Protein AF-A0A7C1NTU2-F1 (afdb_monomer)

Structure (mmCIF, N/CA/C/O backbone):
data_AF-A0A7C1NTU2-F1
#
_entry.id   AF-A0A7C1NTU2-F1
#
loop_
_atom_site.group_PDB
_atom_site.id
_atom_site.type_symbol
_atom_site.label_atom_id
_atom_site.label_alt_id
_atom_site.label_comp_id
_atom_site.label_asym_id
_atom_site.label_entity_id
_atom_site.label_seq_id
_atom_site.pdbx_PDB_ins_c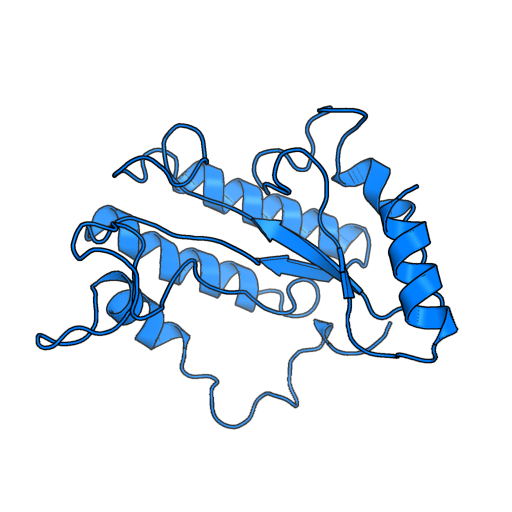ode
_atom_site.Cartn_x
_atom_site.Cartn_y
_atom_site.Cartn_z
_atom_site.occupancy
_atom_site.B_iso_or_equiv
_atom_site.auth_seq_id
_atom_site.auth_comp_id
_atom_site.auth_asym_id
_atom_site.auth_atom_id
_atom_site.pdbx_PDB_model_num
ATOM 1 N N . ASP A 1 1 ? -20.298 0.430 6.572 1.00 75.75 1 ASP A N 1
ATOM 2 C CA . ASP A 1 1 ? -21.247 -0.671 6.852 1.00 75.75 1 ASP A CA 1
ATOM 3 C C . ASP A 1 1 ? -20.732 -2.041 6.418 1.00 75.75 1 ASP A C 1
ATOM 5 O O . ASP A 1 1 ? -20.428 -2.830 7.301 1.00 75.75 1 ASP A O 1
ATOM 9 N N . VAL A 1 2 ? -20.500 -2.308 5.126 1.00 94.62 2 VAL A N 1
ATOM 10 C CA . VAL A 1 2 ? -20.100 -3.651 4.627 1.00 94.62 2 VAL A CA 1
ATOM 11 C C . VAL A 1 2 ? -18.838 -4.239 5.287 1.00 94.62 2 VAL A C 1
ATOM 13 O O . VAL A 1 2 ? -18.835 -5.406 5.667 1.00 94.62 2 VAL A O 1
ATOM 16 N N . ALA A 1 3 ? -17.774 -3.450 5.482 1.00 97.00 3 ALA A N 1
ATOM 17 C CA . ALA A 1 3 ? -16.550 -3.944 6.130 1.00 97.00 3 ALA A CA 1
ATOM 18 C C . ALA A 1 3 ? -16.794 -4.422 7.577 1.00 97.00 3 ALA A C 1
ATOM 20 O O . ALA A 1 3 ? -16.281 -5.463 7.978 1.00 97.00 3 ALA A O 1
ATOM 21 N N . ASN A 1 4 ? -17.637 -3.717 8.340 1.00 98.00 4 ASN A N 1
ATOM 22 C CA . ASN A 1 4 ? -17.992 -4.114 9.706 1.00 98.00 4 ASN A CA 1
ATOM 23 C C . ASN A 1 4 ? -18.822 -5.403 9.735 1.00 98.00 4 ASN A C 1
ATOM 25 O O . ASN A 1 4 ? -18.654 -6.211 10.644 1.00 98.00 4 ASN A O 1
ATOM 29 N N . GLU A 1 5 ? -19.690 -5.622 8.745 1.00 98.31 5 GLU A N 1
ATOM 30 C CA . GLU A 1 5 ? -20.447 -6.874 8.616 1.00 98.31 5 GLU A CA 1
ATOM 31 C C . GLU A 1 5 ? -19.522 -8.062 8.316 1.00 98.31 5 GLU A C 1
ATOM 33 O O . GLU A 1 5 ? -19.648 -9.113 8.944 1.00 98.31 5 GLU A O 1
ATOM 38 N N . ALA A 1 6 ? -18.543 -7.883 7.422 1.00 98.38 6 ALA A N 1
ATOM 39 C CA . ALA A 1 6 ? -17.542 -8.907 7.129 1.00 98.38 6 ALA A CA 1
ATOM 40 C C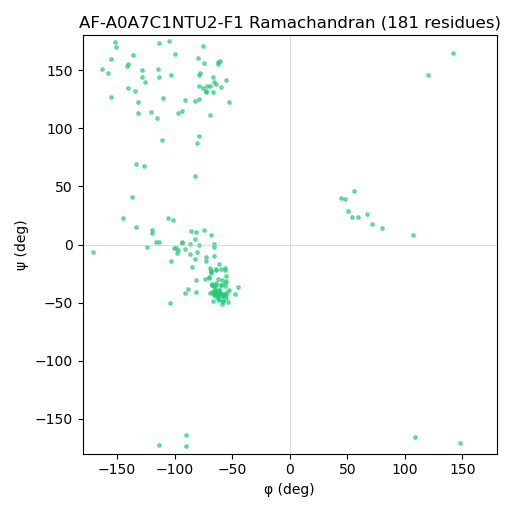 . ALA A 1 6 ? -16.686 -9.242 8.363 1.00 98.38 6 ALA A C 1
ATOM 42 O O . ALA A 1 6 ? -16.507 -10.416 8.689 1.00 98.38 6 ALA A O 1
ATOM 43 N N . ILE A 1 7 ? -16.215 -8.221 9.091 1.00 98.62 7 ILE A N 1
ATOM 44 C CA . ILE A 1 7 ? -15.480 -8.400 10.351 1.00 98.62 7 ILE A CA 1
ATOM 45 C C . ILE A 1 7 ? -16.338 -9.169 11.360 1.00 98.62 7 ILE A C 1
ATOM 47 O O . ILE A 1 7 ? -15.873 -10.156 11.927 1.00 98.62 7 ILE A O 1
ATOM 51 N N . ALA A 1 8 ? -17.599 -8.771 11.555 1.00 98.38 8 ALA A N 1
ATOM 52 C CA . ALA A 1 8 ? -18.503 -9.447 12.479 1.00 98.38 8 ALA A CA 1
ATOM 53 C C . ALA A 1 8 ? -18.681 -10.932 12.128 1.00 98.38 8 ALA A C 1
ATOM 55 O O . ALA A 1 8 ? -18.564 -11.773 13.017 1.00 98.38 8 ALA A O 1
ATOM 56 N N . GLY A 1 9 ? -18.873 -11.266 10.846 1.00 98.44 9 GLY A N 1
ATOM 57 C CA . GLY A 1 9 ? -18.981 -12.656 10.392 1.00 98.44 9 GLY A CA 1
ATOM 58 C C . GLY A 1 9 ? -17.705 -13.476 10.626 1.00 98.44 9 GLY A C 1
ATOM 59 O O . GLY A 1 9 ? -17.781 -14.625 11.061 1.00 98.44 9 GLY A O 1
ATOM 60 N N . ILE A 1 10 ? -16.521 -12.884 10.412 1.00 98.62 10 ILE A N 1
ATOM 61 C CA . ILE A 1 10 ? -15.231 -13.525 10.730 1.00 98.62 10 ILE A CA 1
ATOM 62 C C . ILE A 1 10 ? -15.120 -13.791 12.237 1.00 98.62 10 ILE A C 1
ATOM 64 O O . ILE A 1 10 ? -14.694 -14.871 12.653 1.00 98.62 10 ILE A O 1
ATOM 68 N N . ARG A 1 11 ? -15.514 -12.829 13.078 1.00 98.44 11 ARG A N 1
ATOM 69 C CA . ARG A 1 11 ? -15.433 -12.982 14.538 1.00 98.44 11 ARG A CA 1
ATOM 70 C C . ARG A 1 11 ? -16.497 -13.927 15.100 1.00 98.44 11 ARG A C 1
ATOM 72 O O . ARG A 1 11 ? -16.222 -14.602 16.088 1.00 98.44 11 ARG A O 1
ATOM 79 N N . GLU A 1 12 ? -17.666 -14.042 14.470 1.00 98.44 12 GLU A N 1
ATOM 80 C CA . GLU A 1 12 ? -18.744 -14.952 14.892 1.00 98.44 12 GLU A CA 1
ATOM 81 C C . GLU A 1 12 ? -18.304 -16.423 14.890 1.00 98.44 12 GLU A C 1
ATOM 83 O O . GLU A 1 12 ? -18.680 -17.186 15.779 1.00 98.44 12 GLU A O 1
ATOM 88 N N . VAL A 1 13 ? -17.437 -16.817 13.951 1.00 98.19 13 VAL A N 1
ATOM 89 C CA . VAL A 1 13 ? -16.870 -18.177 13.900 1.00 98.19 13 VAL A CA 1
ATOM 90 C C . VAL A 1 13 ? -15.671 -18.382 14.839 1.00 98.19 13 VAL A C 1
ATOM 92 O O . VAL A 1 13 ? -15.053 -19.445 14.827 1.00 98.19 13 VAL A O 1
ATOM 95 N N . GLY A 1 14 ? -15.336 -17.383 15.661 1.00 97.69 14 GLY A N 1
ATOM 96 C CA . GLY A 1 14 ? -14.258 -17.441 16.651 1.00 97.69 14 GLY A CA 1
ATOM 97 C C . GLY A 1 14 ? -12.850 -17.220 16.091 1.00 97.69 14 GLY A C 1
ATOM 98 O O . GLY A 1 14 ? -11.878 -17.527 16.780 1.00 97.69 14 GLY A O 1
ATOM 99 N N . ALA A 1 15 ? -12.713 -16.714 14.859 1.00 98.19 15 ALA A N 1
ATOM 100 C CA . ALA A 1 15 ? -11.408 -16.421 14.275 1.00 98.19 15 ALA A CA 1
ATOM 101 C C . ALA A 1 15 ? -10.804 -15.141 14.874 1.00 98.19 15 ALA A C 1
ATOM 103 O O . ALA A 1 15 ? -11.465 -14.107 14.956 1.00 98.19 15 ALA A O 1
ATOM 104 N N . ASP A 1 16 ? -9.520 -15.197 15.228 1.00 96.25 16 ASP A N 1
ATOM 105 C CA . ASP A 1 16 ? -8.778 -14.115 15.904 1.00 96.25 16 ASP A CA 1
ATOM 106 C C . ASP A 1 16 ? -7.569 -13.616 15.078 1.00 96.25 16 ASP A C 1
ATOM 108 O O . ASP A 1 16 ? -6.678 -12.903 15.545 1.00 96.25 16 ASP A O 1
ATOM 112 N N . ASN A 1 17 ? -7.523 -14.019 13.806 1.00 96.69 17 ASN A N 1
ATOM 113 C CA . ASN A 1 17 ? -6.510 -13.607 12.841 1.00 96.69 17 ASN A CA 1
ATOM 114 C C . ASN A 1 17 ? -6.562 -12.087 12.600 1.00 96.69 17 ASN A C 1
ATOM 116 O O . ASN A 1 17 ? -7.615 -11.461 12.768 1.00 96.69 17 ASN A O 1
ATOM 120 N N . LEU A 1 18 ? -5.430 -11.517 12.179 1.00 97.12 18 LEU A N 1
ATOM 121 C CA . LEU A 1 18 ? -5.363 -10.145 11.677 1.00 97.12 18 LEU A CA 1
ATOM 122 C C . LEU A 1 18 ? -6.286 -9.996 10.457 1.00 97.12 18 LEU A C 1
ATOM 124 O O . LEU A 1 18 ? -6.269 -10.851 9.571 1.00 97.12 18 LEU A O 1
ATOM 128 N N . ILE A 1 19 ? -7.061 -8.913 10.409 1.00 98.50 19 ILE A N 1
ATOM 129 C CA . ILE A 1 19 ? -7.882 -8.540 9.250 1.00 98.50 19 ILE A CA 1
ATOM 130 C C . ILE A 1 19 ? -7.278 -7.292 8.599 1.00 98.50 19 ILE A C 1
ATOM 132 O O . ILE A 1 19 ? -7.081 -6.281 9.270 1.00 98.50 19 ILE A O 1
ATOM 136 N N . LEU A 1 20 ? -7.006 -7.350 7.296 1.00 98.62 20 LEU A N 1
ATOM 137 C CA . LEU A 1 20 ? -6.649 -6.172 6.508 1.00 98.62 20 LEU A CA 1
ATOM 138 C C . LEU A 1 20 ? -7.932 -5.562 5.928 1.00 98.62 20 LEU A C 1
ATOM 140 O O . LEU A 1 20 ? -8.739 -6.268 5.324 1.00 98.62 20 LEU A O 1
ATOM 144 N N . VAL A 1 21 ? -8.169 -4.278 6.198 1.00 98.62 21 VAL A N 1
ATOM 145 C CA . VAL A 1 21 ? -9.423 -3.584 5.871 1.00 98.62 21 VAL A CA 1
ATOM 146 C C . VAL A 1 21 ? -9.140 -2.486 4.845 1.00 98.62 21 VAL A C 1
ATOM 148 O O . VAL A 1 21 ? -8.536 -1.478 5.209 1.00 98.62 21 VAL A O 1
ATOM 151 N N . PRO A 1 22 ? -9.560 -2.634 3.580 1.00 98.50 22 PRO A N 1
ATOM 152 C CA . PRO A 1 22 ? -9.395 -1.581 2.586 1.00 98.50 22 PRO A CA 1
ATOM 153 C C . PRO A 1 22 ? -10.464 -0.485 2.728 1.00 98.50 22 PRO A C 1
ATOM 155 O O . PRO A 1 22 ? -11.537 -0.690 3.304 1.00 98.50 22 PRO A O 1
ATOM 158 N N . GLY A 1 23 ? -10.173 0.682 2.157 1.00 97.06 23 GLY A N 1
ATOM 159 C CA . GLY A 1 23 ? -11.127 1.761 1.914 1.00 97.06 23 GLY A CA 1
ATOM 160 C C . GLY A 1 23 ? -11.813 1.678 0.547 1.00 97.06 23 GLY A C 1
ATOM 161 O O . GLY A 1 23 ? -11.792 0.653 -0.136 1.00 97.06 23 GLY A O 1
ATOM 162 N N . THR A 1 24 ? -12.421 2.792 0.133 1.00 95.88 24 THR A N 1
ATOM 163 C CA . THR A 1 24 ? -12.869 3.013 -1.255 1.00 95.88 24 THR A CA 1
ATOM 164 C C . THR A 1 24 ? -11.756 3.677 -2.081 1.00 95.88 24 THR A C 1
ATOM 166 O O . THR A 1 24 ? -10.634 3.818 -1.594 1.00 95.88 24 THR A O 1
ATOM 169 N N . SER A 1 25 ? -12.034 4.067 -3.331 1.00 96.19 25 SER A N 1
ATOM 170 C CA . SER A 1 25 ? -11.051 4.684 -4.245 1.00 96.19 25 SER A CA 1
ATOM 171 C C . SER A 1 25 ? -9.803 3.819 -4.437 1.00 96.19 25 SER A C 1
ATOM 173 O O . SER A 1 25 ? -8.680 4.304 -4.314 1.00 96.19 25 SER A O 1
ATOM 175 N N . TRP A 1 26 ? -10.002 2.516 -4.676 1.00 98.06 26 TRP A N 1
ATOM 176 C CA . TRP A 1 26 ? -8.914 1.532 -4.798 1.00 98.06 26 TRP A CA 1
ATOM 177 C C . TRP A 1 26 ? -7.963 1.517 -3.590 1.00 98.06 26 TRP A C 1
ATOM 179 O O . TRP A 1 26 ? -6.805 1.151 -3.719 1.00 98.06 26 TRP A O 1
ATOM 189 N N . THR A 1 27 ? -8.444 1.963 -2.422 1.00 98.25 27 THR A N 1
ATOM 190 C CA . THR A 1 27 ? -7.686 2.083 -1.169 1.00 98.25 27 THR A CA 1
ATOM 191 C C . THR A 1 27 ? -6.345 2.826 -1.306 1.00 98.25 27 THR A C 1
ATOM 193 O O . THR A 1 27 ? -5.391 2.597 -0.564 1.00 98.25 27 THR A O 1
ATOM 196 N N . GLY A 1 28 ? -6.274 3.749 -2.273 1.00 98.62 28 GLY A N 1
ATOM 197 C CA . GLY A 1 28 ? -5.040 4.431 -2.643 1.00 98.62 28 GLY A CA 1
ATOM 198 C C . GLY A 1 28 ? -4.580 5.452 -1.601 1.00 98.62 28 GLY A C 1
ATOM 199 O O . GLY A 1 28 ? -5.376 6.316 -1.217 1.00 98.62 28 GLY A O 1
ATOM 200 N N . ALA A 1 29 ? -3.298 5.434 -1.213 1.00 98.75 29 ALA A N 1
ATOM 201 C CA . ALA A 1 29 ? -2.733 6.432 -0.293 1.00 98.75 29 ALA A CA 1
ATOM 202 C C . ALA A 1 29 ? -2.919 7.863 -0.834 1.00 98.75 29 ALA A C 1
ATOM 204 O O . ALA A 1 29 ? -3.390 8.744 -0.118 1.00 98.75 29 ALA A O 1
ATOM 205 N N . HIS A 1 30 ? -2.682 8.063 -2.136 1.00 98.50 30 HIS A N 1
ATOM 206 C CA . HIS A 1 30 ? -2.847 9.337 -2.853 1.00 98.50 30 HIS A CA 1
ATOM 207 C C . HIS A 1 30 ? -4.249 9.963 -2.748 1.00 98.50 30 HIS A C 1
ATOM 209 O O . HIS A 1 30 ? -4.416 11.152 -3.015 1.00 98.50 30 HIS A O 1
ATOM 215 N N . SER A 1 31 ? -5.271 9.173 -2.407 1.00 98.19 31 SER A N 1
ATOM 216 C CA . SER A 1 31 ? -6.665 9.624 -2.318 1.00 98.19 31 SER A CA 1
ATOM 217 C C . SER A 1 31 ? -7.241 9.537 -0.904 1.00 98.19 31 SER A C 1
ATOM 219 O O . SER A 1 31 ? -8.403 9.892 -0.702 1.00 98.19 31 SER A O 1
ATOM 221 N N . TRP A 1 32 ? -6.443 9.116 0.085 1.00 98.56 32 TRP A N 1
ATOM 222 C CA . TRP A 1 32 ? -6.911 8.740 1.424 1.00 98.56 32 TRP A CA 1
ATOM 223 C C . TRP A 1 32 ? -7.712 9.837 2.139 1.00 98.56 32 TRP A C 1
ATOM 225 O O . TRP A 1 32 ? -8.685 9.560 2.844 1.00 98.56 32 TRP A O 1
ATOM 235 N N . PHE A 1 33 ? -7.320 11.092 1.923 1.00 98.44 33 PHE A N 1
ATOM 236 C CA . PHE A 1 33 ? -7.918 12.273 2.547 1.00 98.44 33 PHE A CA 1
ATOM 237 C C . PHE A 1 33 ? -8.944 12.991 1.666 1.00 98.44 33 PHE A C 1
ATOM 239 O O . PHE A 1 33 ? -9.589 13.933 2.122 1.00 98.44 33 PHE A O 1
ATOM 246 N N . GLY A 1 34 ? -9.086 12.592 0.403 1.00 97.06 34 GLY A N 1
ATOM 247 C CA . GLY A 1 34 ? -10.032 13.224 -0.507 1.00 97.06 34 GLY A CA 1
ATOM 248 C C . GLY A 1 34 ? -11.456 12.729 -0.269 1.00 97.06 34 GLY A C 1
ATOM 249 O O . GLY A 1 34 ? -11.666 11.553 0.005 1.00 97.06 34 GLY A O 1
ATOM 250 N N . ASP A 1 35 ? -12.445 13.601 -0.447 1.00 94.88 35 ASP A N 1
ATOM 251 C CA . ASP A 1 35 ? -13.855 13.208 -0.410 1.00 94.88 35 ASP A CA 1
ATOM 252 C C . ASP A 1 35 ? -14.266 12.545 -1.736 1.00 94.88 35 ASP A C 1
ATOM 254 O O . ASP A 1 35 ? -14.617 13.214 -2.713 1.00 94.88 35 ASP A O 1
ATOM 258 N N . TRP A 1 36 ? -14.170 11.214 -1.779 1.00 89.25 36 TRP A N 1
ATOM 259 C CA . TRP A 1 36 ? -14.468 10.393 -2.953 1.00 89.25 36 TRP A CA 1
ATOM 260 C C . TRP A 1 36 ? -15.437 9.269 -2.594 1.00 89.25 36 TRP A C 1
ATOM 262 O O . TRP A 1 36 ? -15.365 8.689 -1.518 1.00 89.25 36 TRP A O 1
ATOM 272 N N . TYR A 1 37 ? -16.338 8.932 -3.521 1.00 87.69 37 TYR A N 1
ATOM 273 C CA . TYR A 1 37 ? -17.220 7.757 -3.435 1.00 87.69 37 TYR A CA 1
ATOM 274 C C . TYR A 1 37 ? -17.893 7.532 -2.064 1.00 87.69 37 TYR A C 1
ATOM 276 O O . TYR A 1 37 ? -18.037 6.393 -1.621 1.00 87.69 37 TYR A O 1
ATOM 284 N N . GLY A 1 38 ? -18.346 8.607 -1.412 1.00 87.94 38 GLY A N 1
ATOM 285 C CA . GLY A 1 38 ? -19.080 8.531 -0.144 1.00 87.94 38 GLY A CA 1
ATOM 286 C C . GLY A 1 38 ? -18.307 8.972 1.100 1.00 87.94 38 GLY A C 1
ATOM 287 O O . GLY A 1 38 ? -18.837 8.805 2.198 1.00 87.94 38 GLY A O 1
ATOM 288 N N . GLY A 1 39 ? -17.110 9.542 0.949 1.00 94.19 39 GLY A N 1
ATOM 289 C CA . GLY A 1 39 ? -16.378 10.218 2.022 1.00 94.19 39 GLY A CA 1
ATOM 290 C C . GLY A 1 39 ? -14.874 9.971 1.957 1.00 94.19 39 GLY A C 1
ATOM 291 O O . GLY A 1 39 ? -14.413 9.033 1.310 1.00 94.19 39 GLY A O 1
ATOM 292 N N . ALA A 1 40 ? -14.098 10.780 2.676 1.00 97.69 40 ALA A N 1
ATOM 293 C CA . ALA A 1 40 ? -12.671 10.523 2.836 1.00 97.69 40 ALA A CA 1
ATOM 294 C C . ALA A 1 40 ? -12.429 9.250 3.655 1.00 97.69 40 ALA A C 1
ATOM 296 O O . ALA A 1 40 ? -12.980 9.097 4.751 1.00 97.69 40 ALA A O 1
ATOM 297 N N . ASN A 1 41 ? -11.561 8.358 3.162 1.00 98.00 41 ASN A N 1
ATOM 298 C CA . ASN A 1 41 ? -11.172 7.138 3.880 1.00 98.00 41 ASN A CA 1
ATOM 299 C C . ASN A 1 41 ? -10.656 7.480 5.290 1.00 98.00 41 ASN A C 1
ATOM 301 O O . ASN A 1 41 ? -11.066 6.845 6.261 1.00 98.00 41 ASN A O 1
ATOM 305 N N . ALA A 1 42 ? -9.862 8.551 5.408 1.00 98.06 42 ALA A N 1
ATOM 306 C CA . ALA A 1 42 ? -9.327 9.080 6.665 1.00 98.06 42 ALA A CA 1
ATOM 307 C C . ALA A 1 42 ? -10.385 9.429 7.735 1.00 98.06 42 ALA 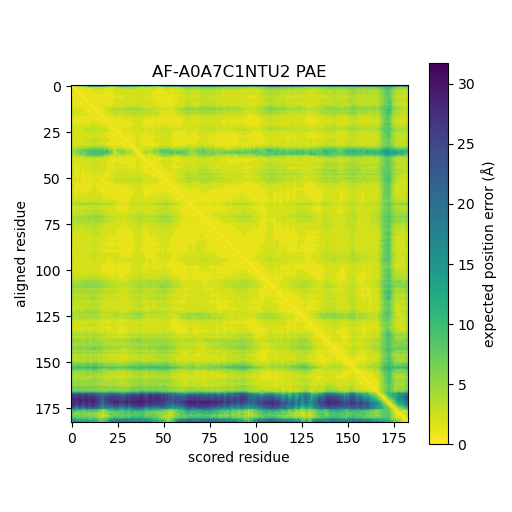A C 1
ATOM 309 O O . ALA A 1 42 ? -10.059 9.510 8.921 1.00 98.06 42 ALA A O 1
ATOM 310 N N . GLU A 1 43 ? -11.638 9.656 7.336 1.00 97.81 43 GLU A N 1
ATOM 311 C CA . GLU A 1 43 ? -12.751 9.943 8.245 1.00 97.81 43 GLU A CA 1
ATOM 312 C C . GLU A 1 43 ? -13.665 8.727 8.404 1.00 97.81 43 GLU A C 1
ATOM 314 O O . GLU A 1 43 ? -13.966 8.303 9.522 1.00 97.81 43 GLU A O 1
ATOM 319 N N . VAL A 1 44 ? -14.088 8.136 7.284 1.00 96.50 44 VAL A N 1
ATOM 320 C CA . VAL A 1 44 ? -15.090 7.063 7.261 1.00 96.50 44 VAL A CA 1
ATOM 321 C C . VAL A 1 44 ? -14.567 5.797 7.941 1.00 96.50 44 VAL A C 1
ATOM 323 O O . VAL A 1 44 ? -15.303 5.150 8.694 1.00 96.50 44 VAL A O 1
ATOM 326 N N . LEU A 1 45 ? -13.295 5.446 7.730 1.00 97.06 45 LEU A N 1
ATOM 327 C CA . LEU A 1 45 ? -12.720 4.206 8.256 1.00 97.06 45 LEU A CA 1
ATOM 328 C C . LEU A 1 45 ? -12.474 4.231 9.769 1.00 97.06 45 LEU A C 1
ATOM 330 O O . LEU A 1 45 ? -12.373 3.171 10.381 1.00 97.06 45 LEU A O 1
ATOM 334 N N . LEU A 1 46 ? -12.506 5.399 10.417 1.00 97.12 46 LEU A N 1
ATOM 335 C CA . LEU A 1 46 ? -12.476 5.479 11.885 1.00 97.12 46 LEU A CA 1
ATOM 336 C C . LEU A 1 46 ? -13.728 4.875 12.545 1.00 97.12 46 LEU A C 1
ATOM 338 O O . LEU A 1 46 ? -13.762 4.687 13.759 1.00 97.12 46 LEU A O 1
ATOM 342 N N . SER A 1 47 ? -14.760 4.554 11.758 1.00 96.69 47 SER A N 1
ATOM 343 C CA . SER A 1 47 ? -15.960 3.849 12.219 1.00 96.69 47 SER A CA 1
ATOM 344 C C . SER A 1 47 ? -15.843 2.316 12.209 1.00 96.69 47 SER A C 1
ATOM 346 O O . SER A 1 47 ? -16.819 1.636 12.557 1.00 96.69 47 SER A O 1
ATOM 348 N N . ILE A 1 48 ? -14.691 1.758 11.812 1.00 97.69 48 ILE A N 1
ATOM 349 C CA . ILE A 1 48 ? -14.450 0.311 11.838 1.00 97.69 48 ILE A CA 1
ATOM 350 C C . ILE A 1 48 ? -14.484 -0.221 13.273 1.00 97.69 48 ILE A C 1
ATOM 352 O O . ILE A 1 48 ? -13.991 0.401 14.214 1.00 97.69 48 ILE A O 1
ATOM 356 N N . LYS A 1 49 ? -15.118 -1.384 13.444 1.00 96.31 49 LYS A N 1
ATOM 357 C CA . LYS A 1 49 ? -15.322 -2.048 14.731 1.00 96.31 49 LYS A CA 1
ATOM 358 C C . LYS A 1 49 ? -14.938 -3.511 14.621 1.00 96.31 49 LYS A C 1
ATOM 360 O O . LYS A 1 49 ? -15.636 -4.295 13.985 1.00 96.31 49 LYS A O 1
ATOM 365 N N . ASP A 1 50 ? -13.880 -3.876 15.328 1.00 97.56 50 ASP A N 1
ATOM 366 C CA . ASP A 1 50 ? -13.460 -5.259 15.500 1.00 97.56 50 ASP A CA 1
ATOM 367 C C . ASP A 1 50 ? -13.466 -5.627 16.993 1.00 97.56 50 ASP A C 1
ATOM 369 O O . ASP A 1 50 ? -12.657 -5.084 17.746 1.00 97.56 50 ASP A O 1
ATOM 373 N N . PRO A 1 51 ? -14.338 -6.549 17.446 1.00 96.38 51 PRO A N 1
ATOM 374 C CA . PRO A 1 51 ? -14.342 -7.039 18.825 1.00 96.38 51 PRO A CA 1
ATOM 375 C C . PRO A 1 51 ? -13.003 -7.615 19.307 1.00 96.38 51 PRO A C 1
ATOM 377 O O . PRO A 1 51 ? -12.741 -7.595 20.507 1.00 96.38 51 PRO A O 1
ATOM 380 N N . ALA A 1 52 ? -12.171 -8.132 18.397 1.00 96.25 52 ALA A N 1
ATOM 381 C CA . ALA A 1 52 ? -10.843 -8.654 18.720 1.00 96.25 52 ALA A CA 1
ATOM 382 C C . ALA A 1 52 ? -9.746 -7.575 18.717 1.00 96.25 52 ALA A C 1
ATOM 384 O O . ALA A 1 52 ? -8.612 -7.862 19.099 1.00 96.25 52 ALA A O 1
ATOM 385 N N . ASN A 1 53 ? -10.074 -6.358 18.264 1.00 95.38 53 ASN A N 1
ATOM 386 C CA . ASN A 1 53 ? -9.136 -5.258 18.056 1.00 95.38 53 ASN A CA 1
ATOM 387 C C . ASN A 1 53 ? -7.876 -5.683 17.272 1.00 95.38 53 ASN A C 1
ATOM 389 O O . ASN A 1 53 ? -6.760 -5.283 17.595 1.00 95.38 53 ASN A O 1
ATOM 393 N N . ASN A 1 54 ? -8.040 -6.546 16.262 1.00 96.88 54 ASN A N 1
ATOM 394 C CA . ASN A 1 54 ? -6.932 -7.118 15.508 1.00 96.88 54 ASN A CA 1
ATOM 395 C C . ASN A 1 54 ? -7.114 -6.905 14.001 1.00 96.88 54 ASN A C 1
ATOM 397 O O . ASN A 1 54 ? -7.302 -7.850 13.230 1.00 96.88 54 ASN A O 1
ATOM 401 N N . TYR A 1 55 ? -7.032 -5.639 13.591 1.00 97.56 55 TYR A N 1
ATOM 402 C CA . TYR A 1 55 ? -7.069 -5.223 12.190 1.00 97.56 55 TYR A CA 1
ATOM 403 C C . TYR A 1 55 ? -6.013 -4.157 11.861 1.00 97.56 55 TYR A C 1
ATOM 405 O O . TYR A 1 55 ? -5.457 -3.526 12.764 1.00 97.56 55 TYR A O 1
ATOM 413 N N . ALA A 1 56 ? -5.739 -3.973 10.574 1.00 98.25 56 ALA A N 1
ATOM 414 C CA . ALA A 1 56 ? -4.973 -2.859 10.021 1.00 98.25 56 ALA A CA 1
ATOM 415 C C . ALA A 1 56 ? -5.622 -2.412 8.704 1.00 98.25 56 ALA A C 1
ATOM 417 O O . ALA A 1 56 ? -6.305 -3.203 8.052 1.00 98.25 56 ALA A O 1
ATOM 418 N N . PHE A 1 57 ? -5.427 -1.161 8.303 1.00 98.69 57 PHE A N 1
ATOM 419 C CA . PHE A 1 57 ? -5.920 -0.662 7.026 1.00 98.69 57 PHE A CA 1
ATOM 420 C C . PHE A 1 57 ? -5.014 -1.108 5.881 1.00 98.69 57 PHE A C 1
ATOM 422 O O . PHE A 1 57 ? -3.809 -0.868 5.914 1.00 98.69 57 PHE A O 1
ATOM 429 N N . GLU A 1 58 ? -5.595 -1.760 4.877 1.00 98.88 58 GLU A N 1
ATOM 430 C CA . GLU A 1 58 ? -4.879 -2.120 3.653 1.00 98.88 58 GLU A CA 1
ATOM 431 C C . GLU A 1 58 ? -4.848 -0.917 2.721 1.00 98.88 58 GLU A C 1
ATOM 433 O O . GLU A 1 58 ? -5.897 -0.375 2.379 1.00 98.88 58 GLU A O 1
ATOM 438 N N . ILE A 1 59 ? -3.658 -0.493 2.316 1.00 98.88 59 ILE A N 1
ATOM 439 C CA . ILE A 1 59 ? -3.445 0.695 1.490 1.00 98.88 59 ILE A CA 1
ATOM 440 C C . ILE A 1 59 ? -2.637 0.296 0.262 1.00 98.88 59 ILE A C 1
ATOM 442 O O . ILE A 1 59 ? -1.708 -0.502 0.369 1.00 98.88 59 ILE A O 1
ATOM 446 N N . HIS A 1 60 ? -2.979 0.844 -0.900 1.00 98.88 60 HIS A N 1
ATOM 447 C CA . HIS A 1 60 ? -2.260 0.617 -2.157 1.00 98.88 60 HIS A CA 1
ATOM 448 C C . HIS A 1 60 ? -1.612 1.921 -2.630 1.00 98.88 60 HIS A C 1
ATOM 450 O O . HIS A 1 60 ? -2.123 3.009 -2.349 1.00 98.88 60 HIS A O 1
ATOM 456 N N . GLN A 1 61 ? -0.494 1.846 -3.352 1.00 98.88 61 GLN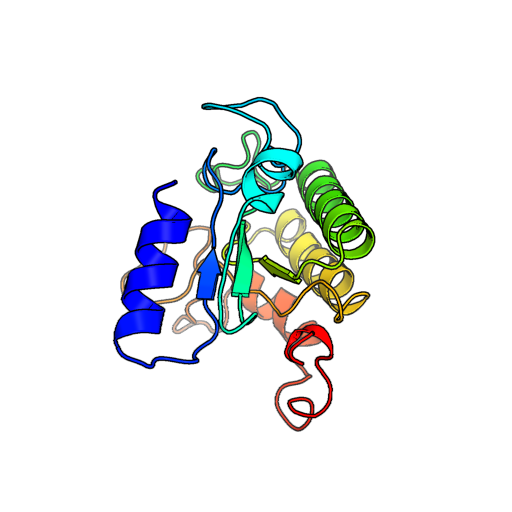 A N 1
ATOM 457 C CA . GLN A 1 61 ? 0.096 3.021 -3.994 1.00 98.88 61 GLN A CA 1
ATOM 458 C C . GLN A 1 61 ? 0.967 2.658 -5.203 1.00 98.88 61 GLN A C 1
ATOM 460 O O . GLN A 1 61 ? 1.925 1.900 -5.088 1.00 98.88 61 GLN A O 1
ATOM 465 N N . TYR A 1 62 ? 0.692 3.289 -6.344 1.00 98.75 62 TYR A N 1
ATOM 466 C CA . TYR A 1 62 ? 1.539 3.240 -7.539 1.00 98.75 62 TYR A CA 1
ATOM 467 C C . TYR A 1 62 ? 2.145 4.619 -7.829 1.00 98.75 62 TYR A C 1
ATOM 469 O O . TYR A 1 62 ? 1.855 5.586 -7.127 1.00 98.75 62 TYR A O 1
ATOM 477 N N . PHE A 1 63 ? 3.047 4.716 -8.803 1.00 98.69 63 PHE A N 1
ATOM 478 C CA . PHE A 1 63 ? 3.938 5.881 -8.964 1.00 98.69 63 PHE A CA 1
ATOM 479 C C . PHE A 1 63 ? 3.825 6.525 -10.350 1.00 98.69 63 PHE A C 1
ATOM 481 O O . PHE A 1 63 ? 4.496 7.524 -10.626 1.00 98.69 63 PHE A O 1
ATOM 488 N N . ASP A 1 64 ? 3.005 5.944 -11.223 1.00 98.50 64 ASP A N 1
ATOM 489 C CA . ASP A 1 64 ? 2.714 6.457 -12.550 1.00 98.50 64 ASP A CA 1
ATOM 490 C C . ASP A 1 64 ? 1.768 7.667 -12.519 1.00 98.50 64 ASP A C 1
ATOM 492 O O . ASP A 1 64 ? 1.237 8.040 -11.473 1.00 98.50 64 ASP A O 1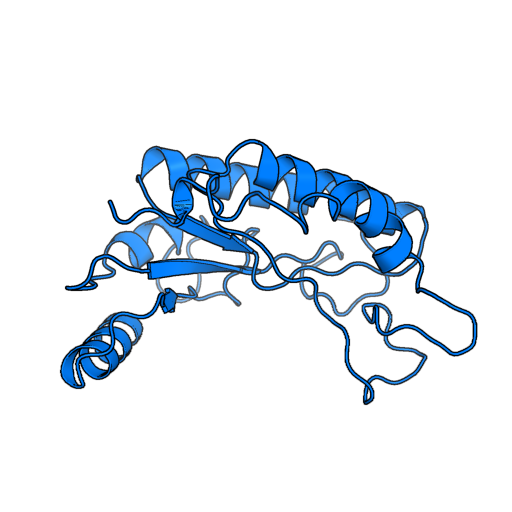
ATOM 496 N N . ASP A 1 65 ? 1.596 8.315 -13.676 1.00 97.75 65 ASP A N 1
ATOM 497 C CA . ASP A 1 65 ? 0.903 9.603 -13.860 1.00 97.75 65 ASP A CA 1
ATOM 498 C C . ASP A 1 65 ? -0.438 9.730 -13.110 1.00 97.75 65 ASP A C 1
ATOM 500 O O . ASP A 1 65 ? -0.764 10.815 -12.609 1.00 97.75 65 ASP A O 1
ATOM 504 N N . ASP A 1 66 ? -1.196 8.633 -13.039 1.00 97.81 66 ASP A N 1
ATOM 505 C CA . ASP A 1 66 ? -2.528 8.543 -12.439 1.00 97.81 66 ASP A CA 1
ATOM 506 C C . ASP A 1 66 ? -2.631 7.555 -11.264 1.00 97.81 66 ASP A C 1
ATOM 508 O O . ASP A 1 66 ? -3.735 7.300 -10.782 1.00 97.81 66 ASP A O 1
ATOM 512 N N . PHE A 1 67 ? -1.496 7.042 -10.776 1.00 98.56 67 PHE A N 1
ATOM 513 C CA . PHE A 1 67 ? -1.405 6.088 -9.666 1.00 98.56 67 PHE A CA 1
ATOM 514 C C . PHE A 1 67 ? -2.149 4.760 -9.891 1.00 98.56 67 PHE A C 1
ATOM 516 O O . PHE A 1 67 ? -2.518 4.091 -8.920 1.00 98.56 67 PHE A O 1
ATOM 523 N N . SER A 1 68 ? -2.387 4.374 -11.147 1.00 98.31 68 SER A N 1
ATOM 524 C CA . SER A 1 68 ? -3.094 3.137 -11.495 1.00 98.31 68 SER A CA 1
ATOM 525 C C . SER A 1 68 ? -2.197 1.900 -11.549 1.00 98.31 68 SER A C 1
ATOM 527 O O . SER A 1 68 ? -2.713 0.783 -11.514 1.00 98.31 68 SER A O 1
ATOM 529 N N . GLY A 1 69 ? -0.877 2.077 -11.673 1.00 98.06 69 GLY A N 1
ATOM 530 C CA . GLY A 1 69 ? 0.066 0.980 -11.890 1.00 98.06 69 GLY A CA 1
ATOM 531 C C . GLY A 1 69 ? -0.019 0.365 -13.289 1.00 98.06 69 GLY A C 1
ATOM 532 O O . GLY A 1 69 ? 0.445 -0.754 -13.495 1.00 98.06 69 GLY A O 1
ATOM 533 N N . THR A 1 70 ? -0.630 1.058 -14.254 1.00 97.38 70 THR A N 1
ATOM 534 C CA . THR A 1 70 ? -0.855 0.524 -15.610 1.00 97.38 70 THR A CA 1
ATOM 535 C C . THR A 1 70 ? 0.106 1.090 -16.649 1.00 97.38 70 THR A C 1
ATOM 537 O O . THR A 1 70 ? 0.215 0.545 -17.752 1.00 97.38 70 THR A O 1
ATOM 540 N N . LEU A 1 71 ? 0.811 2.177 -16.324 1.00 96.75 71 LEU A N 1
ATOM 541 C CA . LEU A 1 71 ? 1.705 2.863 -17.248 1.00 96.75 71 LEU A CA 1
ATOM 542 C C . LEU A 1 71 ? 3.171 2.532 -16.959 1.00 96.75 71 LEU A C 1
ATOM 544 O O . LEU A 1 71 ? 3.604 2.392 -15.818 1.00 96.75 71 LEU A O 1
ATOM 548 N N . ASN A 1 72 ? 3.977 2.473 -18.020 1.00 96.25 72 ASN A N 1
ATOM 549 C CA . ASN A 1 72 ? 5.417 2.238 -17.919 1.00 96.25 72 ASN A CA 1
ATOM 550 C C . ASN A 1 72 ? 6.177 3.542 -17.603 1.00 96.25 72 ASN A C 1
ATOM 552 O O . ASN A 1 72 ? 6.989 4.022 -18.398 1.00 96.25 72 ASN A O 1
ATOM 556 N N . ASN A 1 73 ? 5.842 4.173 -16.476 1.00 96.94 73 ASN A N 1
ATOM 557 C CA . ASN A 1 73 ? 6.574 5.311 -15.931 1.00 96.94 73 ASN A CA 1
ATOM 558 C C . ASN A 1 73 ? 6.436 5.384 -14.396 1.00 96.94 73 ASN A C 1
ATOM 560 O O . ASN A 1 73 ? 5.702 4.616 -13.785 1.00 96.94 73 ASN A O 1
ATOM 564 N N . CYS A 1 74 ? 7.159 6.318 -13.783 1.00 97.62 74 CYS A N 1
ATOM 565 C CA . CYS A 1 74 ? 7.048 6.661 -12.364 1.00 97.62 74 CYS A CA 1
ATOM 566 C C . CYS A 1 74 ? 7.075 8.187 -12.169 1.00 97.62 74 CYS A C 1
ATOM 568 O O . CYS A 1 74 ? 7.768 8.715 -11.297 1.00 97.62 74 CYS A O 1
ATOM 570 N N . SER A 1 75 ? 6.393 8.928 -13.048 1.00 98.12 75 SER A N 1
ATOM 571 C CA . SER A 1 75 ? 6.517 10.393 -13.115 1.00 98.12 75 SER A CA 1
ATOM 572 C C . SER A 1 75 ? 6.026 11.108 -11.848 1.00 98.12 75 SER A C 1
ATOM 574 O O . SER A 1 75 ? 6.442 12.236 -11.580 1.00 98.12 75 SER A O 1
ATOM 576 N N . ARG A 1 76 ? 5.178 10.442 -11.054 1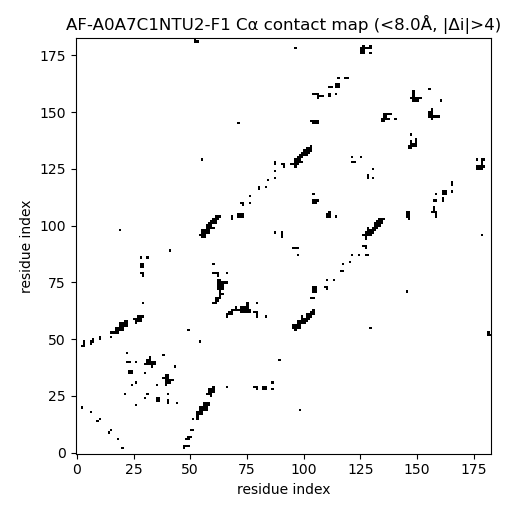.00 98.44 76 ARG A N 1
ATOM 577 C CA . ARG A 1 76 ? 4.590 10.942 -9.805 1.00 98.44 76 ARG A CA 1
ATOM 578 C C . ARG A 1 76 ? 5.230 10.306 -8.576 1.00 98.44 76 ARG A C 1
ATOM 580 O O . ARG A 1 76 ? 4.613 10.271 -7.516 1.00 98.44 76 ARG A O 1
ATOM 587 N N . ALA A 1 77 ? 6.462 9.804 -8.698 1.00 98.25 77 ALA A N 1
ATOM 588 C CA . ALA A 1 77 ? 7.106 9.071 -7.617 1.00 98.25 77 ALA A CA 1
ATOM 589 C C . ALA A 1 77 ? 7.205 9.868 -6.306 1.00 98.25 77 ALA A C 1
ATOM 591 O O . ALA A 1 77 ? 6.889 9.329 -5.250 1.00 98.25 77 ALA A O 1
ATOM 592 N N . ALA A 1 78 ? 7.579 11.150 -6.383 1.00 98.31 78 ALA A N 1
ATOM 593 C CA . ALA A 1 78 ? 7.645 12.026 -5.212 1.00 98.31 78 ALA A CA 1
ATOM 594 C C . ALA A 1 78 ? 6.270 12.185 -4.541 1.00 98.31 78 ALA A C 1
ATOM 596 O O . ALA A 1 78 ? 6.140 11.959 -3.345 1.00 98.31 78 ALA A O 1
ATOM 597 N N . ASP A 1 79 ? 5.228 12.462 -5.329 1.00 98.69 79 ASP A N 1
ATOM 598 C CA . ASP A 1 79 ? 3.867 12.641 -4.815 1.00 98.69 79 ASP A CA 1
ATOM 599 C C . ASP A 1 79 ? 3.314 11.358 -4.171 1.00 98.69 79 ASP A C 1
ATOM 601 O O . ASP A 1 79 ? 2.578 11.412 -3.189 1.00 98.69 79 ASP A O 1
ATOM 605 N N . ALA A 1 80 ? 3.669 10.189 -4.713 1.00 98.69 80 ALA A N 1
ATOM 606 C CA . ALA A 1 80 ? 3.296 8.899 -4.144 1.00 98.69 80 ALA A CA 1
ATOM 607 C C . ALA A 1 80 ? 3.991 8.636 -2.795 1.00 98.69 80 ALA A C 1
ATOM 609 O O . ALA A 1 80 ? 3.351 8.135 -1.871 1.00 98.69 80 ALA A O 1
ATOM 610 N N . VAL A 1 81 ? 5.275 8.991 -2.660 1.00 98.56 81 VAL A N 1
ATOM 611 C CA . VAL A 1 81 ? 6.007 8.900 -1.384 1.00 98.56 81 VAL A CA 1
ATOM 612 C C . VAL A 1 81 ? 5.418 9.861 -0.350 1.00 98.56 81 VAL A C 1
ATOM 614 O O . VAL A 1 81 ? 5.166 9.447 0.784 1.00 98.56 81 VAL A O 1
ATOM 617 N N . ASP A 1 82 ? 5.122 11.102 -0.746 1.00 98.75 82 ASP A N 1
ATOM 618 C CA . ASP A 1 82 ? 4.470 12.089 0.120 1.00 98.75 82 ASP A CA 1
ATOM 619 C C . ASP A 1 82 ? 3.111 11.572 0.616 1.00 98.75 82 ASP A C 1
ATOM 621 O O . ASP A 1 82 ? 2.834 11.612 1.814 1.00 98.75 82 ASP A O 1
ATOM 625 N N . ALA A 1 83 ? 2.300 10.978 -0.264 1.00 98.75 83 ALA A N 1
ATOM 626 C CA . ALA A 1 83 ? 1.016 10.395 0.117 1.00 98.75 83 ALA A CA 1
ATOM 627 C C . ALA A 1 83 ? 1.147 9.242 1.132 1.00 98.75 83 ALA A C 1
ATOM 629 O O . ALA A 1 83 ? 0.367 9.163 2.082 1.00 98.75 83 ALA A O 1
ATOM 630 N N . ILE A 1 84 ? 2.136 8.353 0.970 1.00 98.81 84 ILE A N 1
ATOM 631 C CA . ILE A 1 84 ? 2.405 7.279 1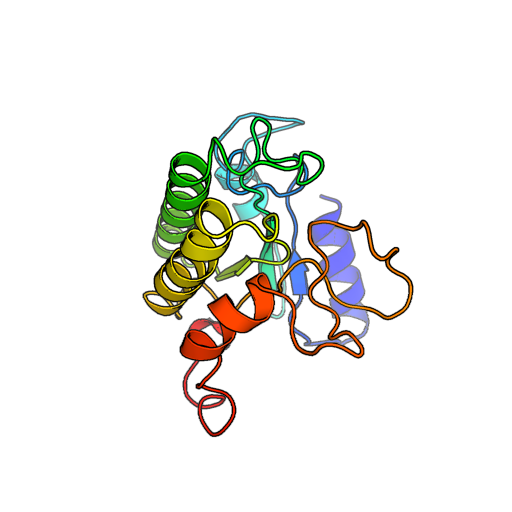.945 1.00 98.81 84 ILE A CA 1
ATOM 632 C C . ILE A 1 84 ? 2.810 7.884 3.297 1.00 98.81 84 ILE A C 1
ATOM 634 O O . ILE A 1 84 ? 2.338 7.431 4.343 1.00 98.81 84 ILE A O 1
ATOM 638 N N . SER A 1 85 ? 3.640 8.929 3.285 1.00 98.62 85 SER A N 1
ATOM 639 C CA . SER A 1 85 ? 4.073 9.637 4.493 1.00 98.62 85 SER A CA 1
ATOM 640 C C . SER A 1 85 ? 2.892 10.279 5.233 1.00 98.62 85 SER A C 1
ATOM 642 O O . SER A 1 85 ? 2.717 10.062 6.434 1.00 98.62 85 SER A O 1
ATOM 644 N N . GLU A 1 86 ? 2.013 10.981 4.511 1.00 98.69 86 GLU A N 1
ATOM 645 C CA . GLU A 1 86 ? 0.812 11.608 5.074 1.00 98.69 86 GLU A CA 1
ATOM 646 C C . GLU A 1 86 ? -0.141 10.583 5.703 1.00 98.69 86 GLU A C 1
ATOM 648 O O . GLU A 1 86 ? -0.677 10.810 6.794 1.00 98.69 86 GLU A O 1
ATOM 653 N N . VAL A 1 87 ? -0.332 9.426 5.057 1.00 98.81 87 VAL A N 1
ATOM 654 C CA . VAL A 1 87 ? -1.109 8.323 5.640 1.00 98.81 87 VAL A CA 1
ATOM 655 C C . VAL A 1 87 ? -0.434 7.792 6.904 1.00 98.81 87 VAL A C 1
ATOM 657 O O . VAL A 1 87 ? -1.119 7.581 7.904 1.00 98.81 87 VAL A O 1
ATOM 660 N N . GLY A 1 88 ? 0.894 7.649 6.908 1.00 98.44 88 GLY A N 1
ATOM 661 C CA . GLY A 1 88 ? 1.664 7.282 8.098 1.00 98.44 88 GLY A CA 1
ATOM 662 C C . GLY A 1 88 ? 1.413 8.224 9.277 1.00 98.44 88 GLY A C 1
ATOM 663 O O . GLY A 1 88 ? 1.134 7.779 10.390 1.00 98.44 88 GLY A O 1
ATOM 664 N N . ASP A 1 89 ? 1.421 9.532 9.039 1.00 98.56 89 ASP A N 1
ATOM 665 C CA . ASP A 1 89 ? 1.134 10.521 10.080 1.00 98.56 89 ASP A CA 1
ATOM 666 C C . ASP A 1 89 ? -0.322 10.475 10.567 1.00 98.56 89 ASP A C 1
ATOM 668 O O . ASP A 1 89 ? -0.591 10.657 11.761 1.00 98.56 89 ASP A O 1
ATOM 672 N N . TRP A 1 90 ? -1.275 10.178 9.681 1.00 98.69 90 TRP A N 1
ATOM 673 C CA . TRP A 1 90 ? -2.665 9.946 10.075 1.00 98.69 90 TRP A CA 1
ATOM 674 C C . TRP A 1 90 ? -2.826 8.688 10.934 1.00 98.69 90 TRP A C 1
ATOM 676 O O . TRP A 1 90 ? -3.531 8.742 11.948 1.00 98.69 90 TRP A O 1
ATOM 686 N N . LEU A 1 91 ? -2.148 7.589 10.587 1.00 98.25 91 LEU A N 1
ATOM 687 C CA . LEU A 1 91 ? -2.147 6.356 11.377 1.00 98.25 91 LEU A CA 1
ATOM 688 C C . LEU A 1 91 ? -1.627 6.625 12.796 1.00 98.25 91 LEU A C 1
ATOM 690 O O . LEU A 1 91 ? -2.349 6.371 13.763 1.00 98.25 91 LEU A O 1
ATOM 694 N N . LYS A 1 92 ? -0.462 7.280 12.926 1.00 97.00 92 LYS A N 1
ATOM 695 C CA . LYS A 1 92 ? 0.101 7.705 14.225 1.00 97.00 92 LYS A CA 1
ATOM 696 C C . LYS A 1 92 ? -0.893 8.537 15.030 1.00 97.00 92 LYS A C 1
ATOM 698 O O . LYS A 1 92 ? -1.130 8.281 16.210 1.00 97.00 92 LYS A O 1
ATOM 703 N N . LYS A 1 93 ? -1.485 9.558 14.399 1.00 98.00 93 LYS A N 1
ATOM 704 C CA . LYS A 1 93 ? -2.399 10.506 15.057 1.00 98.00 93 LYS A CA 1
ATOM 705 C C . LYS A 1 93 ? -3.679 9.837 15.556 1.00 98.00 93 LYS A C 1
ATOM 707 O O . LYS A 1 93 ? -4.247 10.280 16.553 1.00 98.00 93 LYS A O 1
ATOM 712 N N . THR A 1 94 ? -4.154 8.821 14.845 1.00 97.06 94 THR A N 1
ATOM 713 C CA . THR A 1 94 ? -5.408 8.122 15.154 1.00 97.06 94 THR A CA 1
ATOM 714 C C . THR A 1 94 ? -5.199 6.842 15.962 1.00 97.06 94 THR A C 1
ATOM 716 O O . THR A 1 94 ? -6.182 6.249 16.401 1.00 97.06 94 THR A O 1
ATOM 719 N N . GLY A 1 95 ? -3.943 6.447 16.208 1.00 95.44 95 GLY A N 1
ATOM 720 C CA . GLY A 1 95 ? -3.594 5.197 16.887 1.00 95.44 95 GLY A CA 1
ATOM 721 C C . GLY A 1 95 ? -3.946 3.958 16.063 1.00 95.44 95 GLY A C 1
ATOM 722 O O . GLY A 1 95 ? -4.236 2.908 16.629 1.00 95.44 95 GLY A O 1
ATOM 723 N N . GLN A 1 96 ? -3.993 4.106 14.739 1.00 96.88 96 GLN A N 1
ATOM 724 C CA . GLN A 1 96 ? -4.384 3.062 13.802 1.00 96.88 96 GLN A CA 1
ATOM 725 C C . GLN A 1 96 ? -3.162 2.403 13.173 1.00 96.88 96 GLN A C 1
ATOM 727 O O . GLN A 1 96 ? -2.057 2.940 13.199 1.00 96.88 96 GLN A O 1
ATOM 732 N N . ARG A 1 97 ? -3.382 1.232 12.575 1.00 97.50 97 ARG A N 1
ATOM 733 C CA . ARG A 1 97 ? -2.341 0.446 11.907 1.00 97.50 97 ARG A CA 1
ATOM 734 C C . ARG A 1 97 ? -2.601 0.375 10.412 1.00 97.50 97 ARG A C 1
ATOM 736 O O . ARG A 1 97 ? -3.757 0.270 10.009 1.00 97.50 97 ARG A O 1
ATOM 743 N N . GLY A 1 98 ? -1.548 0.392 9.607 1.00 98.19 98 GLY A N 1
ATOM 744 C CA . GLY A 1 98 ? -1.598 0.321 8.152 1.00 98.19 98 GLY A CA 1
ATOM 745 C C . GLY A 1 98 ? -0.693 -0.772 7.599 1.00 98.19 98 GLY A C 1
ATOM 746 O O . GLY A 1 98 ? 0.340 -1.106 8.177 1.00 98.19 98 GLY A O 1
ATOM 747 N N . PHE A 1 99 ? -1.086 -1.325 6.460 1.00 98.69 99 PHE A N 1
ATOM 748 C CA . PHE A 1 99 ? -0.319 -2.289 5.684 1.00 98.69 99 PHE A CA 1
ATOM 749 C C . PHE A 1 99 ? -0.327 -1.842 4.223 1.00 98.69 99 PHE A C 1
ATOM 751 O O . PHE A 1 99 ? -1.403 -1.683 3.642 1.00 98.69 99 PHE A O 1
ATOM 758 N N . LEU A 1 100 ? 0.849 -1.631 3.625 1.00 98.81 100 LEU A N 1
ATOM 759 C CA . LEU A 1 100 ? 0.945 -1.261 2.210 1.00 98.81 100 LEU A CA 1
ATOM 760 C C . LEU A 1 100 ? 0.801 -2.529 1.349 1.00 98.81 100 LEU A C 1
ATOM 762 O O . LEU A 1 100 ? 1.783 -3.202 1.042 1.00 98.81 100 LEU A O 1
ATOM 766 N N . GLY A 1 101 ? -0.443 -2.890 1.033 1.00 98.75 101 GLY A N 1
ATOM 767 C CA . GLY A 1 101 ? -0.816 -4.150 0.388 1.00 98.75 101 GLY A CA 1
ATOM 768 C C . GLY A 1 101 ? -0.338 -4.278 -1.054 1.00 98.75 101 GLY A C 1
ATOM 769 O O . GLY A 1 101 ? 0.041 -5.369 -1.477 1.00 98.75 101 GLY A O 1
ATOM 770 N N . GLU A 1 102 ? -0.289 -3.169 -1.785 1.00 98.88 102 GLU A N 1
ATOM 771 C CA . GLU A 1 102 ? 0.231 -3.143 -3.147 1.00 98.88 102 GLU A CA 1
ATOM 772 C C . GLU A 1 102 ? 1.046 -1.885 -3.394 1.00 98.88 102 GLU A C 1
ATOM 774 O O . GLU A 1 102 ? 0.636 -0.770 -3.063 1.00 98.88 102 GLU A O 1
ATOM 779 N N . PHE A 1 103 ? 2.197 -2.084 -4.021 1.00 98.75 103 PHE A N 1
ATOM 780 C CA . PHE A 1 103 ? 2.970 -1.045 -4.675 1.00 98.75 103 PHE A CA 1
ATOM 781 C C . PHE A 1 103 ? 3.890 -1.688 -5.709 1.00 98.75 103 PHE A C 1
ATOM 783 O O . PHE A 1 103 ? 4.353 -2.818 -5.526 1.00 98.75 103 PHE A O 1
ATOM 790 N N . GLY A 1 104 ? 4.156 -0.975 -6.797 1.00 98.31 104 GLY A N 1
ATOM 791 C CA . GLY A 1 104 ? 4.962 -1.486 -7.897 1.00 98.31 104 GLY A CA 1
ATOM 792 C C . GLY A 1 104 ? 5.458 -0.364 -8.795 1.00 98.31 104 GLY A C 1
ATOM 793 O O . GLY A 1 104 ? 4.828 0.686 -8.908 1.00 98.31 104 GLY A O 1
ATOM 794 N N . VAL A 1 105 ? 6.610 -0.589 -9.424 1.00 98.50 105 VAL A N 1
ATOM 795 C CA . VAL A 1 105 ? 7.221 0.344 -10.380 1.00 98.50 105 VAL A CA 1
ATOM 796 C C . VAL A 1 105 ? 7.852 -0.408 -11.555 1.00 98.50 105 VAL A C 1
ATOM 798 O O . VAL A 1 105 ? 8.287 -1.555 -11.371 1.00 98.50 105 VAL A O 1
ATOM 801 N N . PRO A 1 106 ? 7.975 0.226 -12.734 1.00 97.88 106 PRO A N 1
ATOM 802 C CA . PRO A 1 106 ? 8.735 -0.342 -13.839 1.00 97.88 106 PRO A CA 1
ATOM 803 C C . PRO A 1 106 ? 10.209 -0.579 -13.503 1.00 97.88 106 PRO A C 1
ATOM 805 O O . PRO A 1 106 ? 10.787 0.067 -12.627 1.00 97.88 106 PRO A O 1
ATOM 808 N N . GLY A 1 107 ? 10.852 -1.479 -14.247 1.00 96.62 107 GLY A N 1
ATOM 809 C CA . GLY A 1 107 ? 12.233 -1.909 -14.001 1.00 96.62 107 GLY A CA 1
ATOM 810 C C . GLY A 1 107 ? 13.333 -0.912 -14.388 1.00 96.62 107 GLY A C 1
ATOM 811 O O . GLY A 1 107 ? 14.498 -1.313 -14.451 1.00 96.62 107 GLY A O 1
ATOM 812 N N . THR A 1 108 ? 13.013 0.353 -14.687 1.00 96.38 108 THR A N 1
ATOM 813 C CA . THR A 1 108 ? 14.035 1.353 -15.036 1.00 96.38 108 THR A CA 1
ATOM 814 C C . THR A 1 108 ? 14.755 1.862 -13.781 1.00 96.38 108 THR A C 1
ATOM 816 O O . THR A 1 108 ? 14.132 1.957 -12.721 1.00 96.38 108 THR A O 1
ATOM 819 N N . PRO A 1 109 ? 16.054 2.216 -13.856 1.00 94.62 109 PRO A N 1
ATOM 820 C CA . PRO A 1 109 ? 16.814 2.668 -12.687 1.00 94.62 109 PRO A CA 1
ATOM 821 C C . PRO A 1 109 ? 16.203 3.871 -11.958 1.00 94.62 109 PRO A C 1
ATOM 823 O O . PRO A 1 109 ? 16.328 3.977 -10.740 1.00 94.62 109 PRO A O 1
ATOM 826 N N . GLU A 1 110 ? 15.547 4.774 -12.691 1.00 93.81 110 GLU A N 1
ATOM 827 C CA . GLU A 1 110 ? 14.867 5.940 -12.123 1.00 93.81 110 GLU A CA 1
ATOM 828 C C . GLU A 1 110 ? 13.695 5.514 -11.237 1.00 93.81 110 GLU A C 1
ATOM 830 O O . GLU A 1 110 ? 13.498 6.069 -10.159 1.00 93.81 110 GLU A O 1
ATOM 835 N N . CYS A 1 111 ? 12.950 4.497 -11.670 1.00 97.38 111 CYS A N 1
ATOM 836 C CA . CYS A 1 111 ? 11.778 4.017 -10.963 1.00 97.38 111 CYS A CA 1
ATOM 837 C C . CYS A 1 111 ? 12.138 3.075 -9.816 1.00 97.38 111 CYS A C 1
ATOM 839 O O . CYS A 1 111 ? 11.582 3.203 -8.729 1.00 97.38 111 CYS A O 1
ATOM 841 N N . THR A 1 112 ? 13.102 2.167 -9.983 1.00 97.25 112 THR A N 1
ATOM 842 C CA . THR A 1 112 ? 13.435 1.213 -8.912 1.00 97.25 112 THR A CA 1
ATOM 843 C C . THR A 1 112 ? 14.106 1.857 -7.698 1.00 97.25 112 THR A C 1
ATOM 845 O O . THR A 1 112 ? 14.056 1.288 -6.605 1.00 97.25 112 THR A O 1
ATOM 848 N N . ALA A 1 113 ? 14.687 3.054 -7.847 1.00 94.25 113 ALA A N 1
ATOM 849 C CA . ALA A 1 113 ? 15.265 3.813 -6.740 1.00 94.25 113 ALA A CA 1
ATOM 850 C C . ALA A 1 113 ? 14.235 4.145 -5.640 1.00 94.25 113 ALA A C 1
ATOM 852 O O . ALA A 1 113 ? 14.580 4.087 -4.457 1.00 94.25 113 ALA A O 1
ATOM 853 N N . VAL A 1 114 ? 12.971 4.406 -6.009 1.00 96.69 114 VAL A N 1
ATOM 854 C CA . VAL A 1 114 ? 11.907 4.770 -5.051 1.00 96.69 114 VAL A CA 1
ATOM 855 C C . VAL A 1 114 ? 11.514 3.608 -4.133 1.00 96.69 114 VAL A C 1
ATOM 857 O O . VAL A 1 114 ? 11.061 3.821 -3.015 1.00 96.69 114 VAL A O 1
ATOM 860 N N . LEU A 1 115 ? 11.737 2.355 -4.548 1.00 96.88 115 LEU A N 1
ATOM 861 C CA . LEU A 1 115 ? 11.349 1.182 -3.755 1.00 96.88 115 LEU A CA 1
ATOM 862 C C . LEU A 1 115 ? 12.086 1.131 -2.416 1.00 96.88 115 LEU A C 1
ATOM 864 O O . LEU A 1 115 ? 11.490 0.848 -1.382 1.00 96.88 115 LEU A O 1
ATOM 868 N N . THR A 1 116 ? 13.385 1.441 -2.422 1.00 92.31 116 THR A N 1
ATOM 869 C CA . THR A 1 116 ? 14.178 1.515 -1.186 1.00 92.31 116 THR A CA 1
ATOM 870 C C . THR A 1 116 ? 13.709 2.658 -0.284 1.00 92.31 116 THR A C 1
ATOM 872 O O . THR A 1 116 ? 13.758 2.525 0.936 1.00 92.31 116 THR A O 1
ATOM 875 N N . GLU A 1 117 ? 13.287 3.781 -0.865 1.00 94.31 117 GLU A N 1
ATOM 876 C CA . GLU A 1 117 ? 12.781 4.940 -0.127 1.00 94.31 117 GLU A CA 1
ATOM 877 C C . GLU A 1 117 ? 11.462 4.620 0.578 1.00 94.31 117 GLU A C 1
ATOM 879 O O . GLU A 1 117 ? 11.362 4.819 1.785 1.00 94.31 117 GLU A O 1
ATOM 884 N N . VAL A 1 118 ? 10.507 4.017 -0.136 1.00 96.75 118 VAL A N 1
ATOM 885 C CA . VAL A 1 118 ? 9.222 3.578 0.428 1.00 96.75 118 VAL A CA 1
ATOM 886 C C . VAL A 1 118 ? 9.433 2.594 1.574 1.00 96.75 118 VAL A C 1
ATOM 888 O O . VAL A 1 118 ? 8.881 2.788 2.650 1.00 96.75 118 VAL A O 1
ATOM 891 N N . VAL A 1 119 ? 10.265 1.564 1.390 1.00 95.00 119 VAL A N 1
ATOM 892 C CA . VAL A 1 119 ? 10.499 0.573 2.455 1.00 95.00 119 VAL A CA 1
ATOM 893 C C . VAL A 1 119 ? 11.116 1.221 3.695 1.00 95.00 119 VAL A C 1
ATOM 895 O O . VAL A 1 119 ? 10.670 0.945 4.805 1.00 95.00 119 VAL A O 1
ATOM 898 N N . LYS A 1 120 ? 12.083 2.132 3.524 1.00 92.94 120 LYS A N 1
ATOM 899 C CA . LYS A 1 120 ? 12.668 2.877 4.650 1.00 92.94 120 LYS A CA 1
ATOM 900 C C . LYS A 1 120 ? 11.638 3.748 5.363 1.00 92.94 120 LYS A C 1
ATOM 902 O O . LYS A 1 120 ? 11.619 3.746 6.587 1.00 92.94 120 LYS A O 1
ATOM 907 N N . LEU A 1 121 ? 10.782 4.447 4.617 1.00 94.69 121 LEU A N 1
ATOM 908 C CA . LEU A 1 121 ? 9.715 5.277 5.177 1.00 94.69 121 LEU A CA 1
ATOM 909 C C . LEU A 1 121 ? 8.768 4.456 6.068 1.00 94.69 121 LEU A C 1
ATOM 911 O O . LEU A 1 121 ? 8.399 4.901 7.152 1.00 94.69 121 LEU A O 1
ATOM 915 N N . LEU A 1 122 ? 8.400 3.245 5.639 1.00 95.12 122 LEU A N 1
ATOM 916 C CA . LEU A 1 122 ? 7.572 2.336 6.438 1.00 95.12 122 LEU A CA 1
ATOM 917 C C . LEU A 1 122 ? 8.335 1.803 7.665 1.00 95.12 122 LEU A C 1
ATOM 919 O O . LEU A 1 122 ? 7.784 1.754 8.764 1.00 95.12 122 LEU A O 1
ATOM 923 N N . ASP A 1 123 ? 9.612 1.448 7.500 1.00 91.38 123 ASP A N 1
ATOM 924 C CA . ASP A 1 123 ? 10.472 0.933 8.574 1.00 91.38 123 ASP A CA 1
ATOM 925 C C . ASP A 1 123 ? 10.813 1.973 9.655 1.00 91.38 123 ASP A C 1
ATOM 927 O O . ASP A 1 123 ? 11.150 1.598 10.782 1.00 91.38 123 ASP A O 1
ATOM 931 N N . GLU A 1 124 ? 10.732 3.270 9.348 1.00 91.56 124 GLU A N 1
ATOM 932 C CA . GLU A 1 124 ? 10.894 4.350 10.330 1.00 91.56 124 GLU A CA 1
ATOM 933 C C . GLU A 1 124 ? 9.738 4.405 11.342 1.00 91.56 124 GLU A C 1
ATOM 935 O O . GLU A 1 124 ? 9.925 4.891 12.461 1.00 91.56 124 GLU A O 1
ATOM 940 N N . ASP A 1 125 ? 8.565 3.862 10.995 1.00 90.00 125 ASP A N 1
ATOM 941 C CA . ASP A 1 125 ? 7.412 3.758 11.886 1.00 90.00 125 ASP A CA 1
ATOM 942 C C . ASP A 1 125 ? 6.763 2.367 11.864 1.00 90.00 125 ASP A C 1
ATOM 944 O O . ASP A 1 125 ? 5.606 2.181 11.479 1.00 90.00 125 ASP A O 1
ATOM 948 N N . LYS A 1 126 ? 7.491 1.388 12.407 1.00 90.06 126 LYS A N 1
ATOM 949 C CA . LYS A 1 126 ? 6.998 0.016 12.638 1.00 90.06 126 LYS A CA 1
ATOM 950 C C . LYS A 1 126 ? 5.876 -0.086 13.686 1.00 90.06 126 LYS A C 1
ATOM 952 O O . LYS A 1 126 ? 5.449 -1.197 14.007 1.00 90.06 126 LYS A O 1
ATOM 957 N N . SER A 1 127 ? 5.444 1.032 14.281 1.00 88.62 127 SER A N 1
ATOM 958 C CA . SER A 1 127 ? 4.296 1.064 15.197 1.00 88.62 127 SER A CA 1
ATOM 959 C C . SER A 1 127 ? 2.983 1.290 14.449 1.00 88.62 127 SER A C 1
ATOM 961 O O . SER A 1 127 ? 1.995 0.622 14.751 1.00 88.62 127 SER A O 1
ATOM 963 N N . SER A 1 128 ? 2.995 2.146 13.423 1.00 94.69 128 SER A N 1
ATOM 964 C CA . SER A 1 128 ? 1.835 2.369 12.556 1.00 94.69 128 SER A CA 1
ATOM 965 C C . SER A 1 128 ? 1.837 1.447 11.344 1.00 94.69 128 SER A C 1
ATOM 967 O O . SER A 1 128 ? 0.791 0.909 10.993 1.00 94.69 128 SER A O 1
ATOM 969 N N . TRP A 1 129 ? 2.988 1.235 10.702 1.00 96.50 129 TRP A N 1
ATOM 970 C CA . TRP A 1 129 ? 3.101 0.370 9.531 1.00 96.50 129 TRP A CA 1
ATOM 971 C C . TRP A 1 129 ? 3.504 -1.042 9.941 1.00 96.50 129 TRP A C 1
ATOM 973 O O . TRP A 1 129 ? 4.599 -1.283 10.443 1.00 96.50 129 TRP A O 1
ATOM 983 N N . ILE A 1 130 ? 2.603 -1.994 9.708 1.00 95.06 130 ILE A N 1
ATOM 984 C CA . ILE A 1 130 ? 2.794 -3.400 10.091 1.00 95.06 130 ILE A CA 1
ATOM 985 C C . ILE A 1 130 ? 3.445 -4.246 8.993 1.00 95.06 130 ILE A C 1
ATOM 987 O O . ILE A 1 130 ? 3.706 -5.431 9.195 1.00 95.06 130 ILE A O 1
ATOM 991 N N . GLY A 1 131 ? 3.687 -3.656 7.824 1.00 94.81 131 GLY A N 1
ATOM 992 C CA . GLY A 1 131 ? 4.361 -4.308 6.713 1.00 94.81 131 GLY A CA 1
ATOM 993 C C . GLY A 1 131 ? 3.875 -3.825 5.356 1.00 94.81 131 GLY A C 1
ATOM 994 O O . GLY A 1 131 ? 3.132 -2.845 5.238 1.00 94.81 131 GLY A O 1
ATOM 995 N N . TRP A 1 132 ? 4.327 -4.539 4.333 1.00 97.31 132 TRP A N 1
ATOM 996 C CA . TRP A 1 132 ? 4.025 -4.261 2.941 1.00 97.31 132 TRP A CA 1
ATOM 997 C C . TRP A 1 132 ? 4.155 -5.522 2.086 1.00 97.31 132 TRP A C 1
ATOM 999 O O . TRP A 1 132 ? 4.860 -6.466 2.453 1.00 97.31 132 TRP A O 1
ATOM 1009 N N . THR A 1 133 ? 3.524 -5.514 0.916 1.00 97.75 133 THR A N 1
ATOM 1010 C CA . THR A 1 133 ? 3.710 -6.524 -0.132 1.00 97.75 133 THR A CA 1
ATOM 1011 C C . THR A 1 133 ? 3.875 -5.856 -1.488 1.00 97.75 133 THR A C 1
ATOM 1013 O O . THR A 1 133 ? 3.122 -4.965 -1.862 1.00 97.75 133 THR A O 1
ATOM 1016 N N . TYR A 1 134 ? 4.896 -6.282 -2.227 1.00 98.25 134 TYR A N 1
ATOM 1017 C CA . TYR A 1 134 ? 5.156 -5.771 -3.568 1.00 98.25 134 TYR A CA 1
ATOM 1018 C C . TYR A 1 134 ? 4.217 -6.429 -4.589 1.00 98.25 134 TYR A C 1
ATOM 1020 O O . TYR A 1 134 ? 4.055 -7.655 -4.581 1.00 98.25 134 TYR A O 1
ATOM 1028 N N . TRP A 1 135 ? 3.665 -5.630 -5.501 1.00 98.31 135 TRP A N 1
ATOM 1029 C CA . TRP A 1 135 ? 2.905 -6.101 -6.656 1.00 98.31 135 TRP A CA 1
ATOM 1030 C C . TRP A 1 135 ? 3.811 -6.144 -7.900 1.00 98.31 135 TRP A C 1
ATOM 1032 O O . TRP A 1 135 ? 4.239 -5.099 -8.377 1.00 98.31 135 TRP A O 1
ATOM 1042 N N . ALA A 1 136 ? 4.139 -7.304 -8.474 1.00 97.62 136 ALA A N 1
ATOM 1043 C CA . ALA A 1 136 ? 3.796 -8.661 -8.035 1.00 97.62 136 ALA A CA 1
ATOM 1044 C C . ALA A 1 136 ? 4.864 -9.684 -8.452 1.00 97.62 136 ALA A C 1
ATOM 1046 O O . ALA A 1 136 ? 5.746 -9.408 -9.258 1.00 97.62 136 ALA A O 1
ATOM 1047 N N . ALA A 1 137 ? 4.766 -10.903 -7.929 1.00 97.38 137 ALA A N 1
ATOM 1048 C CA . ALA A 1 137 ? 5.477 -12.075 -8.444 1.00 97.38 137 ALA A CA 1
ATOM 1049 C C . ALA A 1 137 ? 4.472 -13.094 -9.017 1.00 97.38 137 ALA A C 1
ATOM 1051 O O . ALA A 1 137 ? 3.272 -12.822 -9.093 1.00 97.38 137 ALA A O 1
ATOM 1052 N N . GLY A 1 138 ? 4.946 -14.285 -9.393 1.00 97.00 138 GLY A N 1
ATOM 1053 C CA . GLY A 1 138 ? 4.107 -15.393 -9.860 1.00 97.00 138 GLY A CA 1
ATOM 1054 C C . GLY A 1 138 ? 4.422 -15.852 -11.285 1.00 97.00 138 GLY A C 1
ATOM 1055 O O . GLY A 1 138 ? 4.772 -15.063 -12.160 1.00 97.00 138 GLY A O 1
ATOM 1056 N N . ASP A 1 139 ? 4.277 -17.155 -11.525 1.00 95.19 139 ASP A N 1
ATOM 1057 C CA . ASP A 1 139 ? 4.752 -17.818 -12.751 1.00 95.19 139 ASP A CA 1
ATOM 1058 C C . ASP A 1 139 ? 3.935 -17.504 -14.015 1.00 95.19 139 ASP A C 1
ATOM 1060 O O . ASP A 1 139 ? 4.329 -17.892 -15.114 1.00 95.19 139 ASP A O 1
ATOM 1064 N N . TRP A 1 140 ? 2.771 -16.866 -13.879 1.00 96.75 140 TRP A N 1
ATOM 1065 C CA . TRP A 1 140 ? 1.825 -16.666 -14.987 1.00 96.75 140 TRP A CA 1
ATOM 1066 C C . TRP A 1 140 ? 1.876 -15.275 -15.615 1.00 96.75 140 TRP A C 1
ATOM 1068 O O . TRP A 1 140 ? 1.183 -15.031 -16.603 1.00 96.75 140 TRP A O 1
ATOM 1078 N N . TRP A 1 141 ? 2.703 -14.376 -15.089 1.00 97.19 141 TRP A N 1
ATOM 1079 C CA . TRP A 1 141 ? 2.898 -13.069 -15.701 1.00 97.19 141 TRP A CA 1
ATOM 1080 C C . TRP A 1 141 ? 3.647 -13.194 -17.036 1.00 97.19 141 TRP A C 1
ATOM 1082 O O . TRP A 1 141 ? 4.638 -13.930 -17.117 1.00 97.19 141 TRP A O 1
ATOM 1092 N N . PRO A 1 142 ? 3.216 -12.480 -18.093 1.00 94.81 142 PRO A N 1
ATOM 1093 C CA . PRO A 1 142 ? 3.984 -12.409 -19.325 1.00 94.81 142 PRO A CA 1
ATOM 1094 C C . PRO A 1 142 ? 5.343 -11.752 -19.061 1.00 94.81 142 PRO A C 1
ATOM 1096 O O . PRO A 1 142 ? 5.521 -10.979 -18.121 1.00 94.81 142 PRO A O 1
ATOM 1099 N N . GLU A 1 143 ? 6.318 -12.024 -19.928 1.00 90.69 143 GLU A N 1
ATOM 1100 C CA . GLU A 1 143 ? 7.653 -11.426 -19.802 1.00 90.69 143 GLU A CA 1
ATOM 1101 C C . GLU A 1 143 ? 7.605 -9.889 -19.837 1.00 90.69 143 GLU A C 1
ATOM 1103 O O . GLU A 1 143 ? 8.391 -9.249 -19.142 1.00 90.69 143 GLU A O 1
ATOM 1108 N N . THR A 1 144 ? 6.625 -9.338 -20.566 1.00 93.62 144 THR A N 1
ATOM 1109 C CA . THR A 1 144 ? 6.337 -7.906 -20.740 1.00 93.62 144 THR A CA 1
ATOM 1110 C C . THR A 1 144 ? 5.595 -7.254 -19.572 1.00 93.62 144 THR A C 1
ATOM 1112 O O . THR A 1 144 ? 5.265 -6.080 -19.675 1.00 93.62 144 THR A O 1
ATOM 1115 N N . GLU A 1 145 ? 5.262 -7.989 -18.508 1.00 96.38 145 GLU A N 1
ATOM 1116 C CA . GLU A 1 145 ? 4.681 -7.379 -17.310 1.00 96.38 145 GLU A CA 1
ATOM 1117 C C . GLU A 1 145 ? 5.746 -6.528 -16.609 1.00 96.38 145 GLU A C 1
ATOM 1119 O O . GLU A 1 145 ? 6.734 -7.059 -16.084 1.00 96.38 145 GLU A O 1
ATOM 1124 N N . GLU A 1 146 ? 5.551 -5.211 -16.631 1.00 95.94 146 GLU A N 1
ATOM 1125 C CA . GLU A 1 146 ? 6.549 -4.232 -16.189 1.00 95.94 146 GLU A CA 1
ATOM 1126 C C . GLU A 1 146 ? 6.746 -4.250 -14.674 1.00 95.94 146 GLU A C 1
ATOM 1128 O O . GLU A 1 146 ? 7.849 -3.973 -14.206 1.00 95.94 146 GLU A O 1
ATOM 1133 N N . LEU A 1 147 ? 5.711 -4.622 -13.910 1.00 97.75 147 LEU A N 1
ATOM 1134 C CA . LEU A 1 147 ? 5.754 -4.672 -12.445 1.00 97.75 147 LEU A CA 1
ATOM 1135 C C . LEU A 1 147 ? 6.115 -6.058 -11.897 1.00 97.75 147 LEU A C 1
ATOM 1137 O O . LEU A 1 147 ? 6.142 -6.270 -10.691 1.00 97.75 147 LEU A O 1
ATOM 1141 N N . ASN A 1 148 ? 6.375 -7.044 -12.754 1.00 97.19 148 ASN A N 1
ATOM 1142 C CA . ASN A 1 148 ? 6.689 -8.389 -12.289 1.00 97.19 148 ASN A CA 1
ATOM 1143 C C . ASN A 1 148 ? 8.089 -8.428 -11.651 1.00 97.19 148 ASN A C 1
ATOM 1145 O O . ASN A 1 148 ? 9.039 -7.913 -12.237 1.00 97.19 148 ASN A O 1
ATOM 1149 N N . ILE A 1 149 ? 8.238 -9.101 -10.505 1.00 97.06 149 ILE A N 1
ATOM 1150 C CA . ILE A 1 149 ? 9.519 -9.410 -9.840 1.00 97.06 149 ILE A CA 1
ATOM 1151 C C . ILE A 1 149 ? 9.861 -10.898 -9.800 1.00 97.06 149 ILE A C 1
ATOM 1153 O O . ILE A 1 149 ? 10.907 -11.260 -9.261 1.00 97.06 149 ILE A O 1
ATOM 1157 N N . GLN A 1 150 ? 9.027 -11.764 -10.383 1.00 96.81 150 GLN A N 1
ATOM 1158 C CA . GLN A 1 150 ? 9.307 -13.193 -10.489 1.00 96.81 150 GLN A CA 1
ATOM 1159 C C . GLN A 1 150 ? 10.694 -13.399 -11.123 1.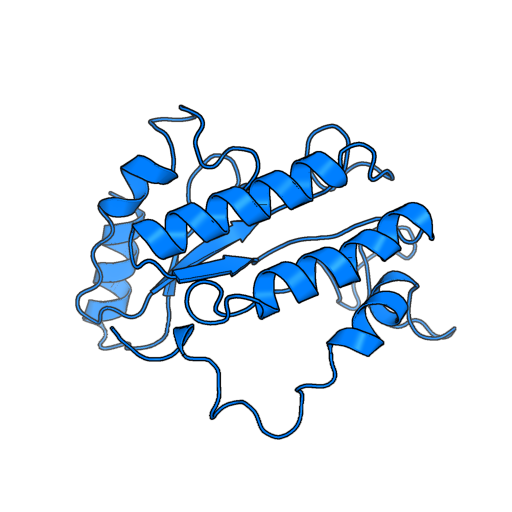00 96.81 150 GLN A C 1
ATOM 1161 O O . GLN A 1 150 ? 10.925 -12.924 -12.248 1.00 96.81 150 GLN A O 1
ATOM 1166 N N . PRO A 1 151 ? 11.618 -14.100 -10.433 1.00 94.06 151 PRO A N 1
ATOM 1167 C CA . PRO A 1 151 ? 12.934 -14.390 -10.975 1.00 94.06 151 PRO A CA 1
ATOM 1168 C C . PRO A 1 151 ? 12.836 -15.093 -12.324 1.00 94.06 151 PRO A C 1
ATOM 1170 O O . PRO A 1 151 ? 11.980 -15.948 -12.560 1.00 94.06 151 PRO A O 1
ATOM 1173 N N . THR A 1 152 ? 13.741 -14.736 -13.225 1.00 91.38 152 THR A N 1
ATOM 1174 C CA . THR A 1 152 ? 13.810 -15.329 -14.561 1.00 91.38 152 THR A CA 1
ATOM 1175 C C . THR A 1 152 ? 14.982 -16.301 -14.648 1.00 91.38 152 THR A C 1
ATOM 1177 O O . THR A 1 152 ? 15.827 -16.384 -13.757 1.00 91.38 152 THR A O 1
ATOM 1180 N N . LYS A 1 153 ? 15.112 -17.000 -15.781 1.00 91.25 153 LYS A N 1
ATOM 1181 C CA . LYS A 1 153 ? 16.316 -17.801 -16.075 1.00 91.25 153 LYS A CA 1
ATOM 1182 C C . LYS A 1 153 ? 17.603 -16.967 -16.105 1.00 91.25 153 LYS A C 1
ATOM 1184 O O . LYS A 1 153 ? 18.682 -17.533 -15.966 1.00 91.25 153 LYS A O 1
ATOM 1189 N N . ASN A 1 154 ? 17.483 -15.653 -16.296 1.00 89.50 154 ASN A N 1
ATOM 1190 C CA . ASN A 1 154 ? 18.600 -14.714 -16.351 1.00 89.50 154 ASN A CA 1
ATOM 1191 C C . ASN A 1 154 ? 18.896 -14.068 -14.983 1.00 89.50 154 ASN A C 1
ATOM 1193 O O . ASN A 1 154 ? 19.801 -13.243 -14.898 1.00 89.50 154 ASN A O 1
ATOM 1197 N N . GLY A 1 155 ? 18.162 -14.453 -13.931 1.00 91.62 155 GLY A N 1
ATOM 1198 C CA . GLY A 1 155 ? 18.300 -13.925 -12.575 1.00 91.62 155 GLY A CA 1
ATOM 1199 C C . GLY A 1 155 ? 17.138 -13.030 -12.147 1.00 91.62 155 GLY A C 1
ATOM 1200 O O . GLY A 1 155 ? 16.070 -13.013 -12.775 1.00 91.62 155 GLY A O 1
ATOM 1201 N N . ASP A 1 156 ? 17.372 -12.311 -11.052 1.00 94.62 156 ASP A N 1
ATOM 1202 C CA . ASP A 1 156 ? 16.413 -11.402 -10.432 1.00 94.62 156 ASP A CA 1
ATOM 1203 C C . ASP A 1 156 ? 16.122 -10.199 -11.330 1.00 94.62 156 ASP A C 1
ATOM 1205 O O . ASP A 1 156 ? 16.997 -9.678 -12.027 1.00 94.62 156 ASP A O 1
ATOM 1209 N N . ARG A 1 157 ? 14.872 -9.737 -11.299 1.00 95.75 157 ARG A N 1
ATOM 1210 C CA . ARG A 1 157 ? 14.467 -8.521 -12.006 1.00 95.75 157 ARG A CA 1
ATOM 1211 C C . ARG A 1 157 ? 14.987 -7.269 -11.276 1.00 95.75 157 ARG A C 1
ATOM 1213 O O . ARG A 1 157 ? 15.234 -7.336 -10.064 1.00 95.75 157 ARG A O 1
ATOM 1220 N N . PRO A 1 158 ? 15.153 -6.125 -11.972 1.00 96.00 158 PRO A N 1
ATOM 1221 C CA . PRO A 1 158 ? 15.744 -4.917 -11.389 1.00 96.00 158 PRO A CA 1
ATOM 1222 C C . PRO A 1 158 ? 15.085 -4.466 -10.080 1.00 96.00 158 PRO A C 1
ATOM 1224 O O . PRO A 1 158 ? 15.780 -4.087 -9.142 1.00 96.00 158 PRO A O 1
ATOM 1227 N N . GLN A 1 159 ? 13.760 -4.573 -9.976 1.00 97.12 159 GLN A N 1
ATOM 1228 C CA . GLN A 1 159 ? 13.017 -4.165 -8.785 1.00 97.12 159 GLN A CA 1
ATOM 1229 C C . GLN A 1 159 ? 13.351 -5.040 -7.566 1.00 97.12 159 GLN A C 1
ATOM 1231 O O . GLN A 1 159 ? 13.597 -4.512 -6.483 1.00 97.12 159 GLN A O 1
ATOM 1236 N N . LEU A 1 160 ? 13.452 -6.366 -7.739 1.00 94.94 160 LEU A N 1
ATOM 1237 C CA . LEU A 1 160 ? 13.853 -7.281 -6.661 1.00 94.94 160 LEU A CA 1
ATOM 1238 C C . LEU A 1 160 ? 15.302 -7.027 -6.219 1.00 94.94 160 LEU A C 1
ATOM 1240 O O . LEU A 1 160 ? 15.609 -7.027 -5.025 1.00 94.94 160 LEU A O 1
ATOM 1244 N N . SER A 1 161 ? 16.184 -6.734 -7.178 1.00 91.81 161 SER A N 1
ATOM 1245 C CA . SER A 1 161 ? 17.566 -6.327 -6.889 1.00 91.81 161 SER A CA 1
ATOM 1246 C C . SER A 1 161 ? 17.617 -5.030 -6.066 1.00 91.81 161 SER A C 1
ATOM 1248 O O . SER A 1 161 ? 18.413 -4.936 -5.135 1.00 91.81 161 SER A O 1
ATOM 1250 N N . SER A 1 162 ? 16.743 -4.058 -6.351 1.00 92.50 162 SER A N 1
ATOM 1251 C CA . SER A 1 162 ? 16.609 -2.813 -5.577 1.00 92.50 162 SER A CA 1
ATOM 1252 C C . SER A 1 162 ? 15.997 -3.012 -4.186 1.00 92.50 162 SER A C 1
ATOM 1254 O O . SER A 1 162 ? 16.319 -2.250 -3.278 1.00 92.50 162 SER A O 1
ATOM 1256 N N . LEU A 1 163 ? 15.156 -4.031 -3.984 1.00 92.69 163 LEU A N 1
ATOM 1257 C CA . LEU A 1 163 ? 14.585 -4.364 -2.671 1.00 92.69 163 LEU A CA 1
ATOM 1258 C C . LEU A 1 163 ? 15.543 -5.184 -1.793 1.00 92.69 163 LEU A C 1
ATOM 1260 O O . LEU A 1 163 ? 15.535 -5.042 -0.576 1.00 92.69 163 LEU A O 1
ATOM 1264 N N . THR A 1 164 ? 16.410 -6.010 -2.382 1.00 89.69 164 THR A N 1
ATOM 1265 C CA . THR A 1 164 ? 17.315 -6.917 -1.645 1.00 89.69 164 THR A CA 1
ATOM 1266 C C . THR A 1 164 ? 18.082 -6.256 -0.483 1.00 89.69 164 THR A C 1
ATOM 1268 O O . THR A 1 164 ? 18.128 -6.847 0.597 1.00 89.69 164 THR A O 1
ATOM 1271 N N . PRO A 1 165 ? 18.642 -5.034 -0.610 1.00 87.50 165 PRO A N 1
ATOM 1272 C CA . PRO A 1 165 ? 19.339 -4.381 0.500 1.00 87.50 165 PRO A CA 1
ATOM 1273 C C . PRO A 1 165 ? 18.456 -4.091 1.724 1.00 87.50 165 PRO A C 1
ATOM 1275 O O . PRO A 1 165 ? 18.971 -4.080 2.843 1.00 87.50 165 PRO A O 1
ATOM 1278 N N . VAL A 1 166 ? 17.154 -3.871 1.521 1.00 86.69 166 VAL A N 1
ATOM 1279 C CA . VAL A 1 166 ? 16.176 -3.554 2.579 1.00 86.69 166 VAL A CA 1
ATOM 1280 C C . VAL A 1 166 ? 15.358 -4.769 3.029 1.00 86.69 166 VAL A C 1
ATOM 1282 O O . VAL A 1 166 ? 14.611 -4.684 3.991 1.00 86.69 166 VAL A O 1
ATOM 1285 N N . LEU A 1 167 ? 15.551 -5.931 2.400 1.00 83.19 167 LEU A N 1
ATOM 1286 C CA . LEU A 1 167 ? 14.911 -7.190 2.792 1.00 83.19 167 LEU A CA 1
ATOM 1287 C C . LEU A 1 167 ? 15.606 -7.900 3.973 1.00 83.19 167 LEU A C 1
ATOM 1289 O O . LEU A 1 167 ? 15.104 -8.903 4.463 1.00 83.19 167 LEU A O 1
ATOM 1293 N N . ASN A 1 168 ? 16.759 -7.423 4.447 1.00 64.62 168 ASN A N 1
ATOM 1294 C CA . ASN A 1 168 ? 17.673 -8.174 5.325 1.00 64.62 168 ASN A CA 1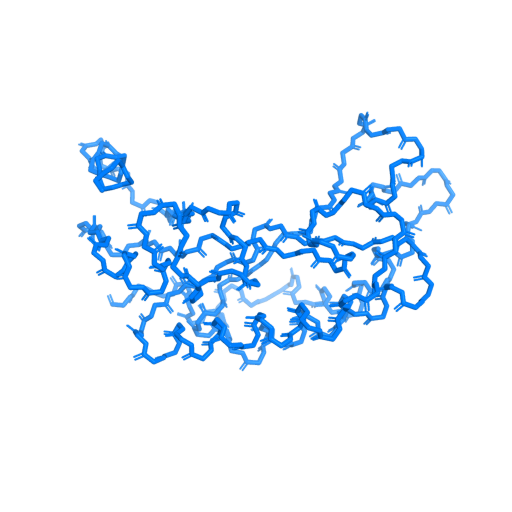
ATOM 1295 C C . ASN A 1 168 ? 17.183 -8.484 6.763 1.00 64.62 168 ASN A C 1
ATOM 1297 O O . ASN A 1 168 ? 17.958 -9.030 7.547 1.00 64.62 168 ASN A O 1
ATOM 1301 N N . ASP A 1 169 ? 15.922 -8.218 7.116 1.00 61.81 169 ASP A N 1
ATOM 1302 C CA . ASP A 1 169 ? 15.362 -8.517 8.450 1.00 61.81 169 ASP A CA 1
ATOM 1303 C C . ASP A 1 169 ? 14.822 -9.966 8.591 1.00 61.81 169 ASP A C 1
ATOM 1305 O O . ASP A 1 169 ? 14.168 -10.330 9.569 1.00 61.81 169 ASP A O 1
ATOM 1309 N N . PHE A 1 170 ? 15.117 -10.843 7.622 1.00 54.28 170 PHE A N 1
ATOM 1310 C CA . PHE A 1 170 ? 14.514 -12.178 7.474 1.00 54.28 170 PHE A CA 1
ATOM 1311 C C . PHE A 1 170 ? 14.805 -13.217 8.581 1.00 54.28 170 PHE A C 1
ATOM 1313 O O . PHE A 1 170 ? 14.295 -14.333 8.486 1.00 54.28 170 PHE A O 1
ATOM 1320 N N . LEU A 1 171 ? 15.611 -12.929 9.613 1.00 46.91 171 LEU A N 1
ATOM 1321 C CA . LEU A 1 171 ? 16.128 -13.981 10.513 1.00 46.91 171 LEU A CA 1
ATOM 1322 C C . LEU A 1 171 ? 16.048 -13.716 12.030 1.00 46.91 171 LEU A C 1
ATOM 1324 O O . LEU A 1 171 ? 16.642 -14.478 12.792 1.00 46.91 171 LEU A O 1
ATOM 1328 N N . GLY A 1 172 ? 15.280 -12.733 12.516 1.00 45.66 172 GLY A N 1
ATOM 1329 C CA . GLY A 1 172 ? 15.128 -12.593 13.978 1.00 45.66 172 GLY A CA 1
ATOM 1330 C C . GLY A 1 172 ? 14.097 -11.612 14.538 1.00 45.66 172 GLY A C 1
ATOM 1331 O O . GLY A 1 172 ? 13.894 -11.614 15.747 1.00 45.66 172 GLY A O 1
ATOM 1332 N N . ALA A 1 173 ? 13.425 -10.799 13.719 1.00 48.50 173 ALA A N 1
ATOM 1333 C CA . ALA A 1 173 ? 12.626 -9.670 14.209 1.00 48.50 173 ALA A CA 1
ATOM 1334 C C . ALA A 1 173 ? 11.104 -9.900 14.266 1.00 48.50 173 ALA A C 1
ATOM 1336 O O . ALA A 1 173 ? 10.348 -8.934 14.366 1.00 48.50 173 ALA A O 1
ATOM 1337 N N . SER A 1 174 ? 10.613 -11.148 14.301 1.00 48.69 174 SER A N 1
ATOM 1338 C CA . SER A 1 174 ? 9.229 -11.348 14.771 1.00 48.69 174 SER A CA 1
ATOM 1339 C C . SER A 1 174 ? 9.055 -10.888 16.228 1.00 48.69 174 SER A C 1
ATOM 1341 O O . SER A 1 174 ? 7.933 -10.649 16.653 1.00 48.69 174 SER A O 1
ATOM 1343 N N . GLU A 1 175 ? 10.153 -10.717 16.979 1.00 51.91 175 GLU A N 1
ATOM 1344 C CA . GLU A 1 175 ? 10.179 -10.066 18.299 1.00 51.91 175 GLU A CA 1
ATOM 1345 C C . GLU A 1 175 ? 10.210 -8.517 18.241 1.00 51.91 175 GLU A C 1
ATOM 1347 O O . GLU A 1 175 ? 10.434 -7.882 19.266 1.00 51.91 175 GLU A O 1
ATOM 1352 N N . GLY A 1 176 ? 10.002 -7.875 17.079 1.00 64.75 176 GLY A N 1
ATOM 1353 C CA . GLY A 1 176 ? 10.309 -6.445 16.906 1.00 64.75 176 GLY A CA 1
ATOM 1354 C C . GLY A 1 176 ? 9.389 -5.628 15.996 1.00 64.75 176 GLY A C 1
ATOM 1355 O O . GLY A 1 176 ? 9.825 -4.587 15.510 1.00 64.75 176 GLY A O 1
ATOM 1356 N N . CYS A 1 177 ? 8.143 -6.050 15.757 1.00 74.44 177 CYS A N 1
ATOM 1357 C CA . CYS A 1 177 ? 7.146 -5.218 15.070 1.00 74.44 177 CYS A CA 1
ATOM 1358 C C . CYS A 1 177 ? 6.049 -4.790 16.059 1.00 74.44 177 CYS A C 1
ATOM 1360 O O . CYS A 1 177 ? 5.058 -5.509 16.206 1.00 74.44 177 CYS A O 1
ATOM 1362 N N . PRO A 1 178 ? 6.207 -3.636 16.743 1.00 81.81 178 PRO A N 1
ATOM 1363 C CA . PRO A 1 178 ? 5.228 -3.140 17.711 1.00 81.81 178 PRO A CA 1
ATOM 1364 C C . PRO A 1 178 ? 3.826 -3.007 17.123 1.00 81.81 178 PRO A C 1
ATOM 1366 O O . PRO A 1 178 ? 2.845 -3.236 17.817 1.00 81.81 178 PRO A O 1
ATOM 1369 N N . GLY A 1 179 ? 3.711 -2.701 15.829 1.00 80.38 179 GLY A N 1
ATOM 1370 C CA . GLY A 1 179 ? 2.417 -2.626 15.170 1.00 80.38 179 GLY A CA 1
ATOM 1371 C C . GLY A 1 179 ? 1.669 -3.967 15.133 1.00 80.38 179 GLY A C 1
ATOM 1372 O O . GLY A 1 179 ? 0.450 -3.973 15.033 1.00 80.38 179 GLY A O 1
ATOM 1373 N N . LEU A 1 180 ? 2.327 -5.124 15.252 1.00 83.81 180 LEU A N 1
ATOM 1374 C CA . LEU A 1 180 ? 1.619 -6.410 15.357 1.00 83.81 180 LEU A CA 1
ATOM 1375 C C . LEU A 1 180 ? 1.147 -6.721 16.783 1.00 83.81 180 LEU A C 1
ATOM 1377 O O . LEU A 1 180 ? 0.313 -7.615 16.960 1.00 83.81 180 LEU A O 1
ATOM 1381 N N . GLU A 1 181 ? 1.619 -5.980 17.788 1.00 83.56 181 GLU A N 1
ATOM 1382 C CA . GLU A 1 181 ? 1.075 -6.063 19.140 1.00 83.56 181 GLU A CA 1
ATOM 1383 C C . GLU A 1 181 ? -0.370 -5.549 19.140 1.00 83.56 181 GLU A C 1
ATOM 1385 O O . GLU A 1 181 ? -0.730 -4.606 18.430 1.00 83.56 181 GLU A O 1
ATOM 1390 N N . ARG A 1 182 ? -1.241 -6.225 19.893 1.00 73.12 182 ARG A N 1
ATOM 1391 C CA . ARG A 1 182 ? -2.636 -5.794 20.016 1.00 73.12 182 ARG A CA 1
ATOM 1392 C C . ARG A 1 182 ? -2.682 -4.539 20.894 1.00 73.12 182 ARG A C 1
ATOM 1394 O O . ARG A 1 182 ? -2.085 -4.588 21.972 1.00 73.12 182 ARG A O 1
ATOM 1401 N N . PRO A 1 183 ? -3.372 -3.465 20.471 1.00 64.88 183 PRO A N 1
ATOM 1402 C CA . PRO A 1 183 ? -3.612 -2.311 21.331 1.00 64.88 183 PRO A CA 1
ATOM 1403 C C . PRO A 1 183 ? -4.447 -2.676 22.564 1.00 64.88 183 PRO A C 1
ATOM 1405 O O . PRO A 1 183 ? -5.320 -3.574 22.444 1.00 64.88 183 PRO A O 1
#

Solvent-accessible surface area (backbone atoms only — not comparable to full-atom values): 10334 Å² total; per-residue (Å²): 111,71,68,40,53,52,45,47,57,48,44,72,76,68,56,80,67,79,41,74,45,64,57,68,80,82,20,24,38,80,50,31,76,43,81,48,100,91,45,21,41,73,61,60,57,75,70,66,59,58,99,78,54,42,61,29,36,29,28,23,49,24,20,14,89,82,44,75,64,80,56,94,45,42,84,32,41,67,61,37,51,50,21,48,51,54,49,50,54,49,22,59,75,70,74,40,36,33,28,38,58,33,33,43,48,30,59,48,75,80,36,26,56,51,54,46,51,52,53,49,62,42,64,75,38,33,55,24,30,65,50,69,38,72,40,36,67,60,94,82,63,60,92,82,45,54,40,54,39,49,66,47,100,92,42,72,29,56,46,45,60,44,39,52,83,76,56,76,66,83,83,74,49,92,85,66,46,62,33,74,53,73,123

pLDDT: mean 93.44, std 10.35, range [45.66, 98.88]

Foldseek 3Di:
DVQQVVLVVCCVVPDLAEAAAADPPQSELLQQQPQPDHGRVLPPVLPHDHPNLRYAYEHEAEQDPVRPLPDQDRPRLVSRLVSLLVVLVSLVVSVGAYEHEEYFHFLDPVTLLSLLVSLVSLVVCLQRYVYYDYPDEDDPDDPPSRRYQHADPVGTGNNVVSCVVVVPPPPDCVVPRNNNDRD

Secondary structure (DSSP, 8-state):
-HHHHHHHHHHHTT----EEEE-SGGGBGGGTTS-BTTB-HHHHGGG---TT--EEEEEEEE-STTSSS-SS--TTHHHHHHHHHHHHHHHHHHT--EEEEEEE--SSHHHHHHHHHHHHHHHTTTTTEEEE--S---TTS-TT-TT----BTTB--HHHHHHGGG-TTTTTGGG--GGGS--

Mean predicted aligned error: 3.97 Å

Sequence (183 aa):
DVANEAIAGIREVGADNLILVPGTSWTGAHSWFGDWYGGANAEVLLSIKDPANNYAFEIHQYFDDDFSGTLNNCSRAADAVDAISEVGDWLKKTGQRGFLGEFGVPGTPECTAVLTEVVKLLDEDKSSWIGWTYWAAGDWWPETEELNIQPTKNGDRPQLSSLTPVLNDFLGASEGCPGLERP

Radius of gyration: 16.99 Å; Cα contacts (8 Å, |Δi|>4): 291; chains: 1; bounding box: 41×31×42 Å

Organism: NCBI:txid147266

InterPro domains:
  IPR001547 Glycoside hydrolase, family 5 [PF00150] (2-137)
  IPR017853 Glycoside hydrolase superfamily [SSF51445] (2-146)

Nearest PDB structures (foldseek):
  4w7w-assembly1_A  TM=9.495E-01  e=4.126E-18  Xanthomonas citri pv. citri str. 306
  5hnn-assembly2_B  TM=9.511E-01  e=4.396E-18  Xanthomonas citri pv. citri str. 306
  5hos-assembly1_A  TM=9.425E-01  e=4.683E-18  Xanthomonas citri pv. citri str. 306
  5hpc-assembly1_A  TM=9.506E-01  e=6.845E-18  Xanthomonas citri pv. citri str. 306
  6yon-assembly4_D  TM=9.026E-01  e=6.690E-12  Talaromyces verruculosus